Protein AF-A0A1V9X4S4-F1 (afdb_monomer_lite)

InterPro domains:
  IPR004156 Organic anion transporter polypeptide [PF03137] (1-199)
  IPR004156 Organic anion transporter polypeptide [PTHR11388] (1-201)
  IPR036259 MFS transporter superfamily [G3DSA:1.20.1250.20] (1-232)
  IPR036259 MFS transporter superfamily [SSF103473] (2-230)

Secondary structure (DSSP, 8-state):
-HHHHHHHHHHHHHHHHHHHHHHHHTSBS-TTS--SS-TTSTT--B-HHHHHHHHHHHHHHHHHHHHTS-S-PPPPTT------HHHHHHHHHHHHT-HHHHHHHHHHHHHHHHHHHHHHHHHHHHHHHHT--HHHHHIIIIIHHHHHHHHHHHHHHHHHHHH---HHHHHHHHHHHHHHHHHHHHHHTT-PPPPPP-HHHHHHHHTTSS-TT-HHHHHHHHHHHHHHH---HHHHHHHHTTB-TTS-BPPPGGG--SSS-----GGGHHHHHTTS--

pLDDT: mean 73.79, std 22.16, range [27.23, 96.06]

Structure (mmCIF, N/CA/C/O backbone):
data_AF-A0A1V9X4S4-F1
#
_entry.id   AF-A0A1V9X4S4-F1
#
loop_
_atom_site.group_PDB
_atom_site.id
_atom_site.type_symbol
_atom_site.label_atom_id
_atom_site.label_alt_id
_atom_site.label_comp_id
_atom_site.label_asym_id
_atom_site.label_entity_id
_atom_site.label_seq_id
_atom_site.pdbx_PDB_ins_code
_atom_site.Cartn_x
_atom_site.Cartn_y
_atom_site.Cartn_z
_atom_site.occupancy
_atom_site.B_iso_or_equiv
_atom_site.auth_seq_id
_atom_site.auth_comp_id
_atom_site.auth_asym_id
_atom_site.auth_atom_id
_atom_site.pdbx_PDB_model_num
ATOM 1 N N . MET A 1 1 ? -12.896 -8.847 14.922 1.00 83.19 1 MET A N 1
ATOM 2 C CA . MET A 1 1 ? -12.904 -9.742 13.744 1.00 83.19 1 MET A CA 1
ATOM 3 C C . MET A 1 1 ? -13.655 -9.152 12.555 1.00 83.19 1 MET A C 1
ATOM 5 O O . MET A 1 1 ? -13.075 -9.130 11.487 1.00 83.19 1 MET A O 1
ATOM 9 N N . TYR A 1 2 ? -14.876 -8.618 12.701 1.00 88.81 2 TYR A N 1
ATOM 10 C CA . TYR A 1 2 ? -15.551 -7.939 11.577 1.00 88.81 2 TYR A CA 1
ATOM 11 C C . TYR A 1 2 ? -14.695 -6.814 10.964 1.00 88.81 2 TYR A C 1
ATOM 13 O O . TYR A 1 2 ? -14.403 -6.847 9.776 1.00 88.81 2 TYR A O 1
ATOM 21 N N . MET A 1 3 ? -14.194 -5.897 11.803 1.00 89.50 3 MET A N 1
ATOM 22 C CA . MET A 1 3 ? -13.359 -4.766 11.363 1.00 89.50 3 MET A CA 1
ATOM 23 C C . MET A 1 3 ? -12.050 -5.195 10.678 1.00 89.50 3 MET A C 1
ATOM 25 O O . MET A 1 3 ? -11.565 -4.506 9.793 1.00 89.50 3 MET A O 1
ATOM 29 N N . THR A 1 4 ? -11.464 -6.331 11.073 1.00 90.81 4 THR A N 1
ATOM 30 C CA . THR A 1 4 ? -10.211 -6.832 10.481 1.00 90.81 4 THR A CA 1
ATOM 31 C C . THR A 1 4 ? -10.464 -7.555 9.163 1.00 90.81 4 THR A C 1
ATOM 33 O O . THR A 1 4 ? -9.686 -7.406 8.229 1.00 90.81 4 THR A O 1
ATOM 36 N N . ILE A 1 5 ? -11.573 -8.294 9.061 1.00 92.44 5 ILE A N 1
ATOM 37 C CA . ILE A 1 5 ? -11.995 -8.934 7.811 1.00 92.44 5 ILE A CA 1
ATOM 38 C C . ILE A 1 5 ? -12.343 -7.867 6.768 1.00 92.44 5 ILE A C 1
ATOM 40 O O . ILE A 1 5 ? -11.866 -7.939 5.640 1.00 92.44 5 ILE A O 1
ATOM 44 N N . SER A 1 6 ? -13.120 -6.844 7.136 1.00 92.06 6 SER A N 1
ATOM 45 C CA . SER A 1 6 ? -13.460 -5.762 6.205 1.00 92.06 6 SER A CA 1
ATOM 46 C C . SER A 1 6 ? -12.225 -4.967 5.763 1.00 92.06 6 SER A C 1
ATOM 48 O O . SER A 1 6 ? -12.089 -4.663 4.578 1.00 92.06 6 SER A O 1
ATOM 50 N N . ALA A 1 7 ? -11.291 -4.684 6.679 1.00 89.81 7 ALA A N 1
ATOM 51 C CA . ALA A 1 7 ? -10.026 -4.027 6.351 1.00 89.81 7 ALA A CA 1
ATOM 52 C C . ALA A 1 7 ? -9.153 -4.864 5.404 1.00 89.81 7 ALA A C 1
ATOM 54 O O . ALA A 1 7 ? -8.549 -4.303 4.492 1.00 89.81 7 ALA A O 1
ATOM 55 N N . PHE A 1 8 ? -9.125 -6.189 5.569 1.00 93.50 8 PHE A N 1
ATOM 56 C CA . PHE A 1 8 ? -8.404 -7.089 4.670 1.00 93.50 8 PHE A CA 1
ATOM 57 C C . PHE A 1 8 ? -8.928 -6.999 3.235 1.00 93.50 8 PHE A C 1
ATOM 59 O O . PHE A 1 8 ? -8.155 -6.736 2.317 1.00 93.50 8 PHE A O 1
ATOM 66 N N . PHE A 1 9 ? -10.246 -7.125 3.046 1.00 92.94 9 PHE A N 1
ATOM 67 C CA . PHE A 1 9 ? -10.854 -7.002 1.718 1.00 92.94 9 PHE A CA 1
ATOM 68 C C . PHE A 1 9 ? -10.626 -5.621 1.101 1.00 92.94 9 PHE A C 1
ATOM 70 O O . PHE A 1 9 ? -10.349 -5.517 -0.091 1.00 92.94 9 PHE A O 1
ATOM 77 N N . ARG A 1 10 ? -10.673 -4.558 1.911 1.00 90.94 10 ARG A N 1
ATOM 78 C CA . ARG A 1 10 ? -10.357 -3.200 1.450 1.00 90.94 10 ARG A CA 1
ATOM 79 C C . ARG A 1 10 ? -8.883 -3.050 1.050 1.00 90.94 10 ARG A C 1
ATOM 81 O O . ARG A 1 10 ? -8.579 -2.305 0.124 1.00 90.94 10 ARG A O 1
ATOM 88 N N . GLY A 1 11 ? -7.980 -3.758 1.722 1.00 91.62 11 GLY A N 1
ATOM 89 C CA . GLY A 1 11 ? -6.547 -3.749 1.441 1.00 91.62 11 GLY A CA 1
ATOM 90 C C . GLY A 1 11 ? -6.124 -4.550 0.206 1.00 91.62 11 GLY A C 1
ATOM 91 O O . GLY A 1 11 ? -5.060 -4.277 -0.346 1.00 91.62 11 GLY A O 1
ATOM 92 N N . LEU A 1 12 ? -6.954 -5.479 -0.281 1.00 93.44 12 LEU A N 1
ATOM 93 C CA . LEU A 1 12 ? -6.683 -6.197 -1.534 1.00 93.44 12 LEU A CA 1
ATOM 94 C C . LEU A 1 12 ? -6.602 -5.255 -2.741 1.00 93.44 12 LEU A C 1
ATOM 96 O O . LEU A 1 12 ? -5.855 -5.539 -3.670 1.00 93.44 12 LEU A O 1
ATOM 100 N N . GLY A 1 13 ? -7.322 -4.128 -2.713 1.00 93.06 13 GLY A N 1
ATOM 101 C CA . GLY A 1 13 ? -7.292 -3.125 -3.780 1.00 93.06 13 GLY A CA 1
ATOM 102 C C . GLY A 1 13 ? -5.867 -2.657 -4.103 1.00 93.06 13 GLY A C 1
ATOM 103 O O . GLY A 1 13 ? -5.417 -2.872 -5.224 1.00 93.06 13 GLY A O 1
ATOM 104 N N . PRO A 1 14 ? -5.125 -2.087 -3.134 1.00 92.06 14 PRO A N 1
ATOM 105 C CA . PRO A 1 14 ? -3.715 -1.745 -3.314 1.00 92.06 14 PRO A CA 1
ATOM 106 C C . PRO A 1 14 ? -2.835 -2.896 -3.824 1.00 92.06 14 PRO A C 1
ATOM 108 O O . PRO A 1 14 ? -2.054 -2.677 -4.743 1.00 92.06 14 PRO A O 1
ATOM 111 N N . VAL A 1 15 ? -2.977 -4.120 -3.295 1.00 94.44 15 VAL A N 1
ATOM 112 C CA . VAL A 1 15 ? -2.176 -5.279 -3.751 1.00 94.44 15 VAL A CA 1
ATOM 113 C C . VAL A 1 15 ? -2.424 -5.566 -5.229 1.00 94.44 15 VAL A C 1
ATOM 115 O O . VAL A 1 15 ? -1.481 -5.660 -6.009 1.00 94.44 15 VAL A O 1
ATOM 118 N N . LEU A 1 16 ? -3.693 -5.661 -5.627 1.00 94.44 16 LEU A N 1
ATOM 119 C CA . LEU A 1 16 ? -4.074 -5.885 -7.021 1.00 94.44 16 LEU A CA 1
ATOM 120 C C . LEU A 1 16 ? -3.651 -4.715 -7.915 1.00 94.44 16 LEU A C 1
ATOM 122 O O . LEU A 1 16 ? -3.240 -4.942 -9.047 1.00 94.44 16 LEU A O 1
ATOM 126 N N . GLY A 1 17 ? -3.695 -3.484 -7.402 1.00 93.31 17 GLY A N 1
ATOM 127 C CA . GLY A 1 17 ? -3.227 -2.290 -8.100 1.00 93.31 17 GLY A CA 1
ATOM 128 C C . GLY A 1 17 ? -1.729 -2.329 -8.400 1.00 93.31 17 GLY A C 1
ATOM 129 O O . GLY A 1 17 ? -1.336 -2.054 -9.530 1.00 93.31 17 GLY A O 1
ATOM 130 N N . PHE A 1 18 ? -0.891 -2.726 -7.438 1.00 91.94 18 PHE A N 1
ATOM 131 C CA . PHE A 1 18 ? 0.547 -2.886 -7.676 1.00 91.94 18 PHE A CA 1
ATOM 132 C C . PHE A 1 18 ? 0.867 -4.081 -8.586 1.00 91.94 18 PHE A C 1
ATOM 134 O O . PHE A 1 18 ? 1.783 -3.982 -9.399 1.00 91.94 18 PHE A O 1
ATOM 141 N N . ILE A 1 19 ? 0.103 -5.179 -8.516 1.00 94.75 19 ILE A N 1
ATOM 142 C CA . ILE A 1 19 ? 0.240 -6.309 -9.454 1.00 94.75 19 ILE A CA 1
ATOM 143 C C . ILE A 1 19 ? -0.125 -5.870 -10.877 1.00 94.75 19 ILE A C 1
ATOM 145 O O . ILE A 1 19 ? 0.627 -6.139 -11.809 1.00 94.75 19 ILE A O 1
ATOM 149 N N . LEU A 1 20 ? -1.249 -5.167 -11.044 1.00 94.69 20 LEU A N 1
ATOM 150 C CA . LEU A 1 20 ? -1.669 -4.627 -12.335 1.00 94.69 20 LEU A CA 1
ATOM 151 C C . LEU A 1 20 ? -0.637 -3.631 -12.870 1.00 94.69 20 LEU A C 1
ATOM 153 O O . LEU A 1 20 ? -0.256 -3.722 -14.029 1.00 94.69 20 LEU A O 1
ATOM 157 N N . SER A 1 21 ? -0.146 -2.731 -12.015 1.00 92.25 21 SER A N 1
ATOM 158 C CA . SER A 1 21 ? 0.930 -1.799 -12.355 1.00 92.25 21 SER A CA 1
ATOM 159 C C . SER A 1 21 ? 2.169 -2.550 -12.842 1.00 92.25 21 SER A C 1
ATOM 161 O O . SER A 1 21 ? 2.638 -2.296 -13.944 1.00 92.25 21 SER A O 1
ATOM 163 N N . SER A 1 22 ? 2.639 -3.557 -12.101 1.00 93.12 22 SER A N 1
ATOM 164 C CA . SER A 1 22 ? 3.766 -4.395 -12.524 1.00 93.12 22 SER A CA 1
ATOM 165 C C . SER A 1 22 ? 3.539 -5.045 -13.894 1.00 93.12 22 SER A C 1
ATOM 167 O O . SER A 1 22 ? 4.429 -4.997 -14.742 1.00 93.12 22 SER A O 1
ATOM 169 N N . ALA A 1 23 ? 2.341 -5.585 -14.140 1.00 92.81 23 ALA A N 1
ATOM 170 C CA . ALA A 1 23 ? 1.989 -6.169 -15.431 1.00 92.81 23 ALA A CA 1
ATOM 171 C C . ALA A 1 23 ? 2.019 -5.127 -16.562 1.00 92.81 23 ALA A C 1
ATOM 173 O O . ALA A 1 23 ? 2.537 -5.414 -17.636 1.00 92.81 23 ALA A O 1
ATOM 174 N N . CYS A 1 24 ? 1.526 -3.909 -16.323 1.00 91.81 24 CYS A N 1
ATOM 175 C CA . CYS A 1 24 ? 1.594 -2.814 -17.294 1.00 91.81 24 CYS A CA 1
ATOM 176 C C . CYS A 1 24 ? 3.035 -2.352 -17.552 1.00 91.81 24 CYS A C 1
ATOM 178 O O . CYS A 1 24 ? 3.388 -2.069 -18.693 1.00 91.81 24 CYS A O 1
ATOM 180 N N . LEU A 1 25 ? 3.885 -2.318 -16.520 1.00 90.94 25 LEU A N 1
ATOM 181 C CA . LEU A 1 25 ? 5.291 -1.927 -16.657 1.00 90.94 25 LEU A CA 1
ATOM 182 C C . LEU A 1 25 ? 6.159 -2.986 -17.360 1.00 90.94 25 LEU A C 1
ATOM 184 O O . LEU A 1 25 ? 7.277 -2.673 -17.772 1.00 90.94 25 LEU A O 1
ATOM 188 N N . ALA A 1 26 ? 5.666 -4.221 -17.489 1.00 89.25 26 ALA A N 1
ATOM 189 C CA . ALA A 1 26 ? 6.351 -5.299 -18.199 1.00 89.25 26 ALA A CA 1
ATOM 190 C C . ALA A 1 26 ? 6.240 -5.185 -19.729 1.00 89.25 26 ALA A C 1
ATOM 192 O O . ALA A 1 26 ? 7.023 -5.810 -20.437 1.00 89.25 26 ALA A O 1
ATOM 193 N N . PHE A 1 27 ? 5.294 -4.394 -20.243 1.00 88.44 27 PHE A N 1
ATOM 194 C CA . PHE A 1 27 ? 5.190 -4.081 -21.668 1.00 88.44 27 PHE A CA 1
ATOM 195 C C . PHE A 1 27 ? 5.907 -2.769 -21.967 1.00 88.44 27 PHE A C 1
ATOM 197 O O . PHE A 1 27 ? 5.799 -1.829 -21.182 1.00 88.44 27 PHE A O 1
ATOM 204 N N . TYR A 1 28 ? 6.604 -2.698 -23.100 1.00 86.38 28 TYR A N 1
ATOM 205 C CA . TYR A 1 28 ? 7.207 -1.452 -23.567 1.00 86.38 28 TYR A CA 1
ATOM 206 C C . TYR A 1 28 ? 6.127 -0.414 -23.900 1.00 86.38 28 TYR A C 1
ATOM 208 O O . TYR A 1 28 ? 5.030 -0.791 -24.318 1.00 86.38 28 TYR A O 1
ATOM 216 N N . GLU A 1 29 ? 6.443 0.870 -23.706 1.00 85.94 29 GLU A N 1
ATOM 217 C CA . GLU A 1 29 ? 5.540 2.011 -23.918 1.00 85.94 29 GLU A CA 1
ATOM 218 C C . GLU A 1 29 ? 4.754 1.936 -25.234 1.00 85.94 29 GLU A C 1
ATOM 220 O O . GLU A 1 29 ? 3.535 2.137 -25.209 1.00 85.94 29 GLU A O 1
ATOM 225 N N . ASP A 1 30 ? 5.438 1.553 -26.319 1.00 82.44 30 ASP A N 1
ATOM 226 C CA . ASP A 1 30 ? 4.869 1.292 -27.640 1.00 82.44 30 ASP A CA 1
ATOM 227 C C . ASP A 1 30 ? 4.892 -0.212 -27.974 1.00 82.44 30 ASP A C 1
ATOM 229 O O . ASP A 1 30 ? 5.877 -0.725 -28.513 1.00 82.44 30 ASP A O 1
ATOM 233 N N . PRO A 1 31 ? 3.791 -0.955 -27.748 1.00 74.69 31 PRO A N 1
ATOM 234 C CA . PRO A 1 31 ? 3.743 -2.395 -28.016 1.00 74.69 31 PRO A CA 1
ATOM 235 C C . PRO A 1 31 ? 3.983 -2.768 -29.488 1.00 74.69 31 PRO A C 1
ATOM 237 O O . PRO A 1 31 ? 4.268 -3.924 -29.790 1.00 74.69 31 PRO A O 1
ATOM 240 N N . GLY A 1 32 ? 3.822 -1.807 -30.406 1.00 73.00 32 GLY A N 1
ATOM 241 C CA . GLY A 1 32 ? 3.998 -1.994 -31.847 1.00 73.00 32 GLY A CA 1
ATOM 242 C C . GLY A 1 32 ? 5.446 -1.895 -32.340 1.00 73.00 32 GLY A C 1
ATOM 243 O O . GLY A 1 32 ? 5.720 -2.360 -33.443 1.00 73.00 32 GLY A O 1
ATOM 244 N N . CYS A 1 33 ? 6.357 -1.334 -31.540 1.00 73.31 33 CYS A N 1
ATOM 245 C CA . CYS A 1 33 ? 7.769 -1.148 -31.885 1.00 73.31 33 CYS A CA 1
ATOM 246 C C . CYS A 1 33 ? 8.649 -1.540 -30.687 1.00 73.31 33 CYS A C 1
ATOM 248 O O . CYS A 1 33 ? 9.095 -0.663 -29.947 1.00 73.31 33 CYS A O 1
ATOM 250 N N . PRO A 1 34 ? 8.884 -2.846 -30.454 1.00 73.25 34 PRO A N 1
ATOM 251 C CA . PRO A 1 34 ? 9.721 -3.278 -29.346 1.00 73.25 34 PRO A CA 1
ATOM 252 C C . PRO A 1 34 ? 11.170 -2.801 -29.551 1.00 73.25 34 PRO A C 1
ATOM 254 O O . PRO A 1 34 ? 11.697 -2.909 -30.663 1.00 73.25 34 PRO A O 1
ATOM 257 N N . PRO A 1 35 ? 11.822 -2.281 -28.500 1.00 77.75 35 PRO A N 1
ATOM 258 C CA . PRO A 1 35 ? 13.204 -1.842 -28.576 1.00 77.75 35 PRO A CA 1
ATOM 259 C C . PRO A 1 35 ? 14.157 -3.039 -28.664 1.00 77.75 35 PRO A C 1
ATOM 261 O O . PRO A 1 35 ? 13.816 -4.166 -28.314 1.00 77.75 35 PRO A O 1
ATOM 264 N N . GLU A 1 36 ? 15.392 -2.780 -29.087 1.00 78.19 36 GLU A N 1
ATOM 265 C CA . GLU A 1 36 ? 16.457 -3.792 -29.155 1.00 78.19 36 GLU A CA 1
ATOM 266 C C . GLU A 1 36 ? 17.088 -4.107 -27.781 1.00 78.19 36 GLU A C 1
ATOM 268 O O . GLU A 1 36 ? 17.851 -5.059 -27.640 1.00 78.19 36 GLU A O 1
ATOM 273 N N . TYR A 1 37 ? 16.774 -3.311 -26.755 1.00 79.75 37 TYR A N 1
ATOM 274 C CA . TYR A 1 37 ? 17.278 -3.462 -25.389 1.00 79.75 37 TYR A CA 1
ATOM 275 C C . TYR A 1 37 ? 16.253 -4.122 -24.458 1.00 79.75 37 TYR A C 1
ATOM 277 O O . TYR A 1 37 ? 15.042 -3.998 -24.642 1.00 79.75 37 TYR A O 1
ATOM 285 N N . ASP A 1 38 ? 16.760 -4.824 -23.443 1.00 82.56 38 ASP A N 1
ATOM 286 C CA . ASP A 1 38 ? 15.950 -5.575 -22.482 1.00 82.56 38 ASP A CA 1
ATOM 287 C C . ASP A 1 38 ? 15.318 -4.660 -21.413 1.00 82.56 38 ASP A C 1
ATOM 289 O O . ASP A 1 38 ? 15.718 -3.514 -21.202 1.00 82.56 38 ASP A O 1
ATOM 293 N N . SER A 1 39 ? 14.336 -5.196 -20.697 1.00 82.6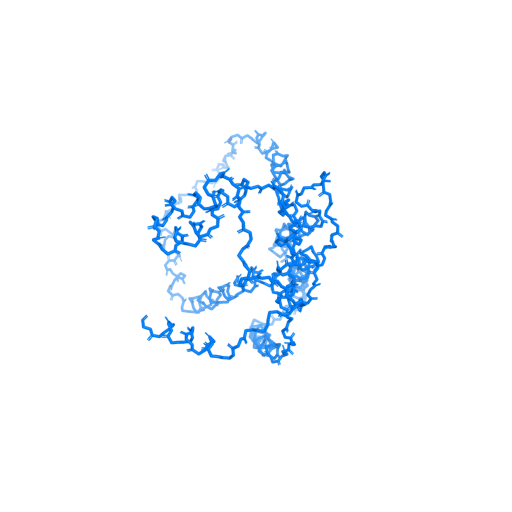9 39 SER A N 1
ATOM 294 C CA . SER A 1 39 ? 13.576 -4.561 -19.618 1.00 82.69 39 SER A CA 1
ATOM 295 C C . SER A 1 39 ? 14.385 -4.158 -18.381 1.00 82.69 39 SER A C 1
ATOM 297 O O . SER A 1 39 ? 13.868 -3.446 -17.517 1.00 82.69 39 SER A O 1
ATOM 299 N N . GLU A 1 40 ? 15.637 -4.602 -18.287 1.00 82.19 40 GLU A N 1
ATOM 300 C CA . GLU A 1 40 ? 16.599 -4.209 -17.251 1.00 82.19 40 GLU A CA 1
ATOM 301 C C . GLU A 1 40 ? 17.388 -2.941 -17.620 1.00 82.19 40 GLU A C 1
ATOM 303 O O . GLU A 1 40 ? 18.028 -2.337 -16.756 1.00 82.19 40 GLU A O 1
ATOM 308 N N . ASP A 1 41 ? 17.345 -2.509 -18.886 1.00 80.00 41 ASP A N 1
ATOM 309 C CA . ASP A 1 41 ? 18.038 -1.301 -19.330 1.00 80.00 41 ASP A CA 1
ATOM 310 C C . ASP A 1 41 ? 17.388 -0.049 -18.698 1.00 80.00 41 ASP A C 1
ATOM 312 O O . ASP A 1 41 ? 16.158 0.072 -18.698 1.00 80.00 41 ASP A O 1
ATOM 316 N N . PRO A 1 42 ? 18.164 0.926 -18.180 1.00 77.50 42 PRO A N 1
ATOM 317 C CA . PRO A 1 42 ? 17.624 2.180 -17.639 1.00 77.50 42 PRO A CA 1
ATOM 318 C C . PRO A 1 42 ? 16.767 2.980 -18.635 1.00 77.50 42 PRO A C 1
ATOM 320 O O . PRO A 1 42 ? 15.988 3.839 -18.216 1.00 77.50 42 PRO A O 1
ATOM 323 N N . ARG A 1 43 ? 16.892 2.718 -19.941 1.00 80.38 43 ARG A N 1
ATOM 324 C CA . ARG A 1 43 ? 16.062 3.322 -20.996 1.00 80.38 43 ARG A CA 1
ATOM 325 C C . ARG A 1 43 ? 14.679 2.680 -21.129 1.00 80.38 43 ARG A C 1
ATOM 327 O O . ARG A 1 43 ? 13.855 3.183 -21.893 1.00 80.38 43 ARG A O 1
ATOM 334 N N . TRP A 1 44 ? 14.414 1.570 -20.443 1.00 84.62 44 TRP A N 1
ATOM 335 C CA . TRP A 1 44 ? 13.115 0.910 -20.480 1.00 84.62 44 TRP A CA 1
ATOM 336 C C . TRP A 1 44 ? 12.039 1.757 -19.793 1.00 84.62 44 TRP A C 1
ATOM 338 O O . TRP A 1 44 ? 12.108 2.043 -18.594 1.00 84.62 44 TRP A O 1
ATOM 348 N N . ILE A 1 45 ? 10.992 2.093 -20.547 1.00 85.94 45 ILE A N 1
ATOM 349 C CA . ILE A 1 45 ? 9.790 2.754 -20.043 1.00 85.94 45 ILE A CA 1
ATOM 350 C C . ILE A 1 45 ? 8.614 1.814 -20.289 1.00 85.94 45 ILE A C 1
ATOM 352 O O . ILE A 1 45 ? 8.337 1.410 -21.417 1.00 85.94 45 ILE A O 1
ATOM 356 N N . GLY A 1 46 ? 7.948 1.433 -19.202 1.00 88.44 46 GLY A N 1
ATOM 357 C CA . GLY A 1 46 ? 6.790 0.554 -19.261 1.00 88.44 46 GLY A CA 1
ATOM 358 C C . GLY A 1 46 ? 5.515 1.289 -19.683 1.00 88.44 46 GLY A C 1
ATOM 359 O O . GLY A 1 46 ? 5.349 2.473 -19.380 1.00 88.44 46 GLY A O 1
ATOM 360 N N . ALA A 1 47 ? 4.576 0.579 -20.307 1.00 90.94 47 ALA A N 1
ATOM 361 C CA . ALA A 1 47 ? 3.289 1.097 -20.778 1.00 90.94 47 ALA A CA 1
ATOM 362 C C . ALA A 1 47 ? 2.298 1.393 -19.632 1.00 90.94 47 ALA A C 1
ATOM 364 O O . ALA A 1 47 ? 1.249 0.761 -19.472 1.00 90.94 47 ALA A O 1
ATOM 365 N N . TRP A 1 48 ? 2.620 2.399 -18.820 1.00 90.38 48 TRP A N 1
ATOM 366 C CA . TRP A 1 48 ? 1.853 2.824 -17.644 1.00 90.38 48 TRP A CA 1
ATOM 367 C C . TRP A 1 48 ? 0.399 3.211 -17.963 1.00 90.38 48 TRP A C 1
ATOM 369 O O . TRP A 1 48 ? -0.497 3.028 -17.135 1.00 90.38 48 TRP A O 1
ATOM 379 N N . TRP A 1 49 ? 0.145 3.711 -19.173 1.00 91.31 49 TRP A N 1
ATOM 380 C CA . TRP A 1 49 ? -1.170 4.160 -19.627 1.00 91.31 49 TRP A CA 1
ATOM 381 C C . TRP A 1 49 ? -2.199 3.021 -19.723 1.00 91.31 49 TRP A C 1
ATOM 383 O O . TRP A 1 49 ? -3.391 3.254 -19.502 1.00 91.31 49 TRP A O 1
ATOM 393 N N . ILE A 1 50 ? -1.759 1.779 -19.968 1.00 90.75 50 ILE A N 1
ATOM 394 C CA . ILE A 1 50 ? -2.641 0.600 -20.050 1.00 90.75 50 ILE A CA 1
ATOM 395 C C . ILE A 1 50 ? -3.404 0.412 -18.735 1.00 90.75 50 ILE A C 1
ATOM 397 O O . ILE A 1 50 ? -4.602 0.114 -18.739 1.00 90.75 50 ILE A O 1
ATOM 401 N N . GLY A 1 51 ? -2.735 0.650 -17.603 1.00 91.44 51 GLY A N 1
ATOM 402 C CA . GLY A 1 51 ? -3.334 0.512 -16.279 1.00 91.44 51 GLY A CA 1
ATOM 403 C C . GLY A 1 51 ? -4.543 1.427 -16.094 1.00 91.44 51 GLY A C 1
ATOM 404 O O . GLY A 1 51 ? -5.569 0.992 -15.571 1.00 91.44 51 GLY A O 1
ATOM 405 N N . PHE A 1 52 ? -4.476 2.666 -16.589 1.00 92.12 52 PHE A N 1
ATOM 406 C CA . PHE A 1 52 ? -5.587 3.614 -16.493 1.00 92.12 52 PHE A CA 1
ATOM 407 C C . PHE A 1 52 ? -6.812 3.170 -17.294 1.00 92.12 52 PHE A C 1
ATOM 409 O O . PHE A 1 52 ? -7.934 3.292 -16.801 1.00 92.12 52 PHE A O 1
ATOM 416 N N . ILE A 1 53 ? -6.613 2.596 -18.482 1.00 93.88 53 ILE A N 1
ATOM 417 C CA . ILE A 1 53 ? -7.705 2.080 -19.320 1.00 93.88 53 ILE A CA 1
ATOM 418 C C . ILE A 1 53 ? -8.380 0.883 -18.642 1.00 93.88 53 ILE A C 1
ATOM 420 O O . ILE A 1 53 ? -9.609 0.841 -18.537 1.00 93.88 53 ILE A O 1
ATOM 424 N N . VAL A 1 54 ? -7.587 -0.065 -18.133 1.00 93.69 54 VAL A N 1
ATOM 425 C CA . VAL A 1 54 ? -8.104 -1.249 -17.428 1.00 93.69 54 VAL A CA 1
ATOM 426 C C . VAL A 1 54 ? -8.890 -0.837 -16.182 1.00 93.69 54 VAL A C 1
ATOM 428 O O . VAL A 1 54 ? -10.015 -1.299 -15.980 1.00 93.69 54 VAL A O 1
ATOM 431 N N . LEU A 1 55 ? -8.339 0.069 -15.368 1.00 92.56 55 LEU A N 1
ATOM 432 C CA . LEU A 1 55 ? -9.002 0.567 -14.162 1.00 92.56 55 LEU A CA 1
ATOM 433 C C . LEU A 1 55 ? -10.286 1.340 -14.482 1.00 92.56 55 LEU A C 1
ATOM 435 O O . LEU A 1 55 ? -11.282 1.163 -13.780 1.00 92.56 55 LEU A O 1
ATOM 439 N N . ALA A 1 56 ? -10.301 2.152 -15.542 1.00 93.75 56 ALA A N 1
ATOM 440 C CA . ALA A 1 56 ? -11.499 2.866 -15.978 1.00 93.75 56 ALA A CA 1
ATOM 441 C C . ALA A 1 56 ? -12.609 1.896 -16.412 1.00 93.75 56 ALA A C 1
ATOM 443 O O . ALA A 1 56 ? -13.755 2.036 -15.977 1.00 93.75 56 ALA A O 1
ATOM 444 N N . GLY A 1 57 ? -12.269 0.874 -17.204 1.00 95.00 57 GLY A N 1
ATOM 445 C CA . GLY A 1 57 ? -13.214 -0.167 -17.609 1.00 95.00 57 GLY A CA 1
ATOM 446 C C . GLY A 1 57 ? -13.781 -0.929 -16.410 1.00 95.00 57 GLY A C 1
ATOM 447 O O . GLY A 1 57 ? -14.998 -1.069 -16.282 1.00 95.00 57 GLY A O 1
ATOM 448 N N . PHE A 1 58 ? -12.917 -1.355 -15.484 1.00 93.38 58 PHE A N 1
ATOM 449 C CA . PHE A 1 58 ? -13.344 -2.051 -14.269 1.00 93.38 58 PHE A CA 1
ATOM 450 C C . PHE A 1 58 ? -14.262 -1.163 -13.419 1.00 93.38 58 PHE A C 1
ATOM 452 O O . PHE A 1 58 ? -15.345 -1.588 -13.024 1.00 93.38 58 PHE A O 1
ATOM 459 N N . GLN A 1 59 ? -13.900 0.104 -13.214 1.00 92.56 59 GLN A N 1
ATOM 460 C CA . GLN A 1 59 ? -14.713 1.045 -12.446 1.00 92.56 59 GLN A CA 1
ATOM 461 C C . GLN A 1 59 ? -16.108 1.246 -13.053 1.00 92.56 59 GLN A C 1
ATOM 463 O O . GLN A 1 59 ? -17.089 1.292 -12.308 1.00 92.56 59 GLN A O 1
ATOM 468 N N . LEU A 1 60 ? -16.231 1.321 -14.382 1.00 93.94 60 LEU A N 1
ATOM 469 C CA . LEU A 1 60 ? -17.533 1.406 -15.055 1.00 93.94 60 LEU A CA 1
ATOM 470 C C . LEU A 1 60 ? -18.394 0.161 -14.804 1.00 93.94 60 LEU A C 1
ATOM 472 O O . LEU A 1 60 ? -19.583 0.297 -14.512 1.00 93.94 60 LEU A O 1
ATOM 476 N N . VAL A 1 61 ? -17.794 -1.033 -14.835 1.00 94.19 61 VAL A N 1
ATOM 477 C CA . VAL A 1 61 ? -18.498 -2.296 -14.554 1.00 94.19 61 VAL A CA 1
ATOM 478 C C . VAL A 1 61 ? -19.043 -2.324 -13.125 1.00 94.19 61 VAL A C 1
ATOM 480 O O . VAL A 1 61 ? -20.190 -2.714 -12.933 1.00 94.19 61 VAL A O 1
ATOM 483 N N . PHE A 1 62 ? -18.279 -1.867 -12.126 1.00 91.12 62 PHE A N 1
ATOM 484 C CA . PHE A 1 62 ? -18.759 -1.810 -10.734 1.00 91.12 62 PHE A CA 1
ATOM 485 C C . PHE A 1 62 ? -19.714 -0.643 -10.467 1.00 91.12 62 PHE A C 1
ATOM 487 O O . PHE A 1 62 ? -20.575 -0.733 -9.589 1.00 91.12 62 PHE A O 1
ATOM 494 N N . THR A 1 63 ? -19.603 0.440 -11.236 1.00 94.38 63 THR A N 1
ATOM 495 C CA . THR A 1 63 ? -20.510 1.588 -11.133 1.00 94.38 63 THR A CA 1
ATOM 496 C C . THR A 1 63 ? -21.878 1.280 -11.744 1.00 94.38 63 THR A C 1
ATOM 498 O O . THR A 1 63 ? -22.889 1.743 -11.221 1.00 94.38 63 THR A O 1
ATOM 501 N N . ALA A 1 64 ? -21.961 0.456 -12.792 1.00 93.00 64 ALA A N 1
ATOM 502 C CA . ALA A 1 64 ? -23.228 0.159 -13.463 1.00 93.00 64 ALA A CA 1
ATOM 503 C C . ALA A 1 64 ? -24.309 -0.456 -12.535 1.00 93.00 64 ALA A C 1
ATOM 505 O O . ALA A 1 64 ? -25.431 0.052 -12.537 1.00 93.00 64 ALA A O 1
ATOM 506 N N . PRO A 1 65 ? -24.021 -1.451 -11.668 1.00 90.56 65 PRO A N 1
ATOM 507 C CA . PRO A 1 65 ? -24.982 -1.930 -10.673 1.00 90.56 65 PRO A CA 1
ATOM 508 C C . PRO A 1 65 ? -25.382 -0.875 -9.638 1.00 90.56 65 PRO A C 1
ATOM 510 O O . PRO A 1 65 ? -26.520 -0.879 -9.177 1.00 90.56 65 PRO A O 1
ATOM 513 N N . LEU A 1 66 ? -24.479 0.050 -9.286 1.00 88.69 66 LEU A N 1
ATOM 514 C CA . LEU A 1 66 ? -24.803 1.151 -8.375 1.00 88.69 66 LEU A CA 1
ATOM 515 C C . LEU A 1 66 ? -25.849 2.098 -8.984 1.00 88.69 66 LEU A C 1
ATOM 517 O O . LEU A 1 66 ? -26.655 2.656 -8.243 1.00 88.69 66 LEU A O 1
ATOM 521 N N . LEU A 1 67 ? -25.890 2.235 -10.315 1.00 89.38 67 LEU A N 1
ATOM 522 C CA . LEU A 1 67 ? -26.922 3.018 -11.009 1.00 89.38 67 LEU A CA 1
ATOM 523 C C . LEU A 1 67 ? -28.316 2.379 -10.921 1.00 89.38 67 LEU A C 1
ATOM 525 O O . LEU A 1 67 ? -29.314 3.079 -11.075 1.00 89.38 67 LEU A O 1
ATOM 529 N N . LEU A 1 68 ? -28.394 1.071 -10.649 1.00 89.75 68 LEU A N 1
ATOM 530 C CA . LEU A 1 68 ? -29.655 0.352 -10.450 1.00 89.75 68 LEU A CA 1
ATOM 531 C C . LEU A 1 68 ? -30.189 0.486 -9.017 1.00 89.75 68 LEU A C 1
ATOM 533 O O . LEU A 1 68 ? -31.322 0.074 -8.753 1.00 89.75 68 LEU A O 1
ATOM 537 N N . PHE A 1 69 ? -29.412 1.048 -8.080 1.00 88.06 69 PHE A N 1
ATOM 538 C CA . PHE A 1 69 ? -29.911 1.237 -6.723 1.00 88.06 69 PHE A CA 1
ATOM 539 C C . PHE A 1 69 ? -31.015 2.303 -6.675 1.00 88.06 69 PHE A C 1
ATOM 541 O O . PHE A 1 69 ? -30.896 3.371 -7.281 1.00 88.06 69 PHE A O 1
ATOM 548 N N . PRO A 1 70 ? -32.101 2.046 -5.921 1.00 85.38 70 PRO A N 1
ATOM 549 C CA . PRO A 1 70 ? -33.187 2.998 -5.784 1.00 85.38 70 PRO A CA 1
ATOM 550 C C . PRO A 1 70 ? -32.680 4.274 -5.110 1.00 85.38 70 PRO A C 1
ATOM 552 O O . PRO A 1 70 ? -32.010 4.237 -4.079 1.00 85.38 70 PRO A O 1
ATOM 555 N N . LYS A 1 71 ? -33.071 5.425 -5.666 1.00 79.56 71 LYS A N 1
ATOM 556 C CA . LYS A 1 71 ? -32.669 6.763 -5.196 1.00 79.56 71 LYS A CA 1
ATOM 557 C C . LYS A 1 71 ? -33.053 7.050 -3.735 1.00 79.56 71 LYS A C 1
ATOM 559 O O . LYS A 1 71 ? -32.551 8.001 -3.143 1.00 79.56 71 LYS A O 1
ATOM 564 N N . GLN A 1 72 ? -33.962 6.266 -3.155 1.00 80.62 72 GLN A N 1
ATOM 565 C CA . GLN A 1 72 ? -34.454 6.450 -1.796 1.00 80.62 72 GLN A CA 1
ATOM 566 C C . GLN A 1 72 ? -34.499 5.116 -1.055 1.00 80.62 72 GLN A C 1
ATOM 568 O O . GLN A 1 72 ? -35.212 4.191 -1.438 1.00 80.62 72 GLN A O 1
ATOM 573 N N . ILE A 1 73 ? -33.768 5.049 0.054 1.00 80.12 73 ILE A N 1
ATOM 574 C CA . ILE A 1 73 ? -33.904 3.979 1.038 1.00 80.12 73 ILE A CA 1
ATOM 575 C C . ILE A 1 73 ? -35.062 4.379 1.957 1.00 80.12 73 ILE A C 1
ATOM 577 O O . ILE A 1 73 ? -35.050 5.472 2.531 1.00 80.12 73 ILE A O 1
ATOM 581 N N . ARG A 1 74 ? -36.082 3.520 2.078 1.00 79.69 74 ARG A N 1
ATOM 582 C CA . ARG A 1 74 ? -37.204 3.719 3.010 1.00 79.69 74 ARG A CA 1
ATOM 583 C C . ARG A 1 74 ? -36.626 3.931 4.415 1.00 79.69 74 ARG A C 1
ATOM 585 O O . ARG A 1 74 ? -35.958 3.047 4.944 1.00 79.69 74 ARG A O 1
ATOM 592 N N . LYS A 1 75 ? -36.848 5.107 5.004 1.00 74.12 75 LYS A N 1
ATOM 593 C CA . LYS A 1 75 ? -36.434 5.379 6.386 1.00 74.12 75 LYS A CA 1
ATOM 594 C C . LYS A 1 75 ? -37.249 4.490 7.323 1.00 74.12 75 LYS A C 1
ATOM 596 O O . LYS A 1 75 ? -38.462 4.381 7.155 1.00 74.12 75 LYS A O 1
ATOM 601 N N . SER A 1 76 ? -36.587 3.858 8.291 1.00 71.31 76 SER A N 1
ATOM 602 C CA . SER A 1 76 ? -37.294 3.149 9.357 1.00 71.31 76 SER A CA 1
ATOM 603 C C . SER A 1 76 ? -38.112 4.162 10.172 1.00 71.31 76 SER A C 1
ATOM 605 O O . SER A 1 76 ? -37.554 5.206 10.526 1.00 71.31 76 SER A O 1
ATOM 607 N N . PRO A 1 77 ? -39.397 3.897 10.471 1.00 64.31 77 PRO A N 1
ATOM 608 C CA . PRO A 1 77 ? -40.233 4.795 11.274 1.00 64.31 77 PRO A CA 1
ATOM 609 C C . PRO A 1 77 ? -39.670 5.048 12.687 1.00 64.31 77 PRO A C 1
ATOM 611 O O . PRO A 1 77 ? -39.942 6.098 13.265 1.00 64.31 77 PRO A O 1
ATOM 614 N N . ASP A 1 78 ? -38.801 4.165 13.192 1.00 62.03 78 ASP A N 1
ATOM 615 C CA . ASP A 1 78 ? -38.132 4.306 14.496 1.00 62.03 78 ASP A CA 1
ATOM 616 C C . ASP A 1 78 ? -36.875 5.199 14.480 1.00 62.03 78 ASP A C 1
ATOM 618 O O . ASP A 1 78 ? -36.279 5.460 15.524 1.00 62.03 78 ASP A O 1
ATOM 622 N N . ALA A 1 79 ? -36.449 5.712 13.320 1.00 60.72 79 ALA A N 1
ATOM 623 C CA . ALA A 1 79 ? -35.250 6.550 13.196 1.00 60.72 79 ALA A CA 1
ATOM 624 C C . ALA A 1 79 ? -35.536 8.059 13.347 1.00 60.72 79 ALA A C 1
ATOM 626 O O . ALA A 1 79 ? -34.856 8.887 12.740 1.00 60.72 79 ALA A O 1
ATOM 627 N N . THR A 1 80 ? -36.531 8.432 14.158 1.00 55.72 80 THR A N 1
ATOM 628 C CA . THR A 1 80 ? -36.768 9.834 14.549 1.00 55.72 80 THR A CA 1
ATOM 629 C C . THR A 1 80 ? -35.967 10.165 15.811 1.00 55.72 80 THR A C 1
ATOM 631 O O . THR A 1 80 ? -36.495 10.648 16.806 1.00 55.72 80 THR A O 1
ATOM 634 N N . THR A 1 81 ? -34.667 9.878 15.803 1.00 64.56 81 THR A N 1
ATOM 635 C CA . THR A 1 81 ? -33.740 10.510 16.743 1.00 64.56 81 THR A CA 1
ATOM 636 C C . THR A 1 81 ? -33.368 11.866 16.160 1.00 64.56 81 THR A C 1
ATOM 638 O O . THR A 1 81 ? -32.770 11.958 15.089 1.00 64.56 81 THR A O 1
ATOM 641 N N . THR A 1 82 ? -33.764 12.941 16.841 1.00 63.56 82 THR A N 1
ATOM 642 C CA . THR A 1 82 ? -33.330 14.303 16.526 1.00 63.56 82 THR A CA 1
ATOM 643 C C . THR A 1 82 ? -31.807 14.349 16.586 1.00 63.56 82 THR A C 1
ATOM 645 O O . THR A 1 82 ? -31.193 14.310 17.651 1.00 63.56 82 THR A O 1
ATOM 648 N N . PHE A 1 83 ? -31.178 14.366 15.415 1.00 65.44 83 PHE A N 1
ATOM 649 C CA . PHE A 1 83 ? -29.734 14.445 15.288 1.00 65.44 83 PHE A CA 1
ATOM 650 C C . PHE A 1 83 ? -29.289 15.841 15.723 1.00 65.44 83 PHE A C 1
ATOM 652 O O . PHE A 1 83 ? -29.364 16.806 14.968 1.00 65.44 83 PHE A O 1
ATOM 659 N N . HIS A 1 84 ? -28.900 15.964 16.988 1.00 69.56 84 HIS A N 1
ATOM 660 C CA . HIS A 1 84 ? -28.441 17.222 17.550 1.00 69.56 84 HIS A CA 1
ATOM 661 C C . HIS A 1 84 ? -26.991 17.446 17.109 1.00 69.56 84 HIS A C 1
ATOM 663 O O . HIS A 1 84 ? -26.065 16.852 17.660 1.00 69.56 84 HIS A O 1
ATOM 669 N N . GLU A 1 85 ? -26.798 18.280 16.088 1.00 71.06 85 GLU A N 1
ATOM 670 C CA . GLU A 1 85 ? -25.508 18.535 15.432 1.00 71.06 85 GLU A CA 1
ATOM 671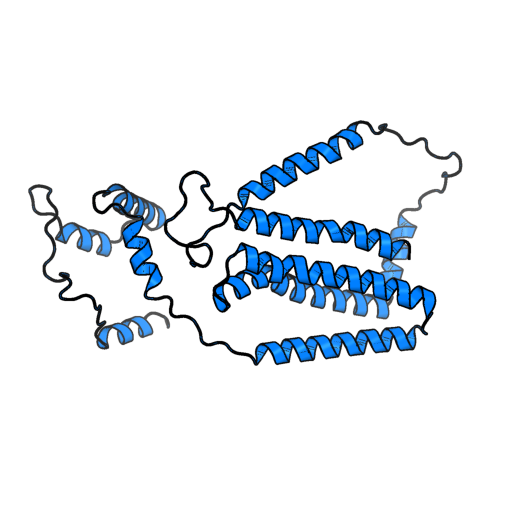 C C . GLU A 1 85 ? -24.402 18.943 16.423 1.00 71.06 85 GLU A C 1
ATOM 673 O O . GLU A 1 85 ? -23.265 18.470 16.344 1.00 71.06 85 GLU A O 1
ATOM 678 N N . SER A 1 86 ? -24.746 19.718 17.457 1.00 73.62 86 SER A N 1
ATOM 679 C CA . SER A 1 86 ? -23.791 20.101 18.505 1.00 73.62 86 SER A CA 1
ATOM 680 C C . SER A 1 86 ? -23.338 18.931 19.389 1.00 73.62 86 SER A C 1
ATOM 682 O O . SER A 1 86 ? -22.286 19.022 20.019 1.00 73.62 86 SER A O 1
ATOM 684 N N . GLY A 1 87 ? -24.052 17.799 19.385 1.00 82.25 87 GLY A N 1
ATOM 685 C CA . GLY A 1 87 ? -23.621 16.559 20.032 1.00 82.25 87 GLY A CA 1
ATOM 686 C C . GLY A 1 87 ? -22.383 15.942 19.373 1.00 82.25 87 GLY A C 1
ATOM 687 O O . GLY A 1 87 ? -21.515 15.426 20.078 1.00 82.25 87 GLY A O 1
ATOM 688 N N . ILE A 1 88 ? -22.247 16.062 18.047 1.00 89.19 88 ILE A N 1
ATOM 689 C CA . ILE A 1 88 ? -21.061 15.580 17.321 1.00 89.19 88 ILE A CA 1
ATOM 690 C C . ILE A 1 88 ? -19.868 16.471 17.611 1.00 89.19 88 ILE A C 1
ATOM 692 O O . ILE A 1 88 ? -18.813 15.967 17.985 1.00 89.19 88 ILE A O 1
ATOM 696 N N . PHE A 1 89 ? -20.029 17.790 17.479 1.00 89.50 89 PHE A N 1
ATOM 697 C CA . PHE A 1 89 ? -18.944 18.729 17.756 1.00 89.50 89 PHE A CA 1
ATOM 698 C C . PHE A 1 89 ? -18.484 18.621 19.212 1.00 89.50 89 PHE A C 1
ATOM 700 O O . PHE A 1 89 ? -17.285 18.543 19.470 1.00 89.50 89 PHE A O 1
ATOM 707 N N . ALA A 1 90 ? -19.413 18.501 20.165 1.00 89.50 90 ALA A N 1
ATOM 708 C CA . ALA A 1 90 ? -19.070 18.268 21.564 1.00 89.50 90 ALA A CA 1
ATOM 709 C C . ALA A 1 90 ? -18.313 16.944 21.772 1.00 89.50 90 ALA A C 1
ATOM 711 O O . ALA A 1 90 ? -17.317 16.921 22.497 1.00 89.50 90 ALA A O 1
ATOM 712 N N . ALA A 1 91 ? -18.737 15.846 21.137 1.00 89.81 91 ALA A N 1
ATOM 713 C CA . ALA A 1 91 ? -18.027 14.567 21.198 1.00 89.81 91 ALA A CA 1
ATOM 714 C C . ALA A 1 91 ? -16.626 14.648 20.565 1.00 89.81 91 ALA A C 1
ATOM 716 O O . ALA A 1 91 ? -15.657 14.141 21.131 1.00 89.81 91 ALA A O 1
ATOM 717 N N . MET A 1 92 ? -16.504 15.346 19.438 1.00 90.00 92 MET A N 1
ATOM 718 C CA . MET A 1 92 ? -15.242 15.575 18.746 1.00 90.00 92 MET A CA 1
ATOM 719 C C . MET A 1 92 ? -14.271 16.386 19.615 1.00 90.00 92 MET A C 1
ATOM 721 O O . MET A 1 92 ? -13.137 15.959 19.823 1.00 90.00 92 MET A O 1
ATOM 725 N N . PHE A 1 93 ? -14.711 17.497 20.215 1.00 90.69 93 PHE A N 1
ATOM 726 C CA . PHE A 1 93 ? -13.875 18.286 21.127 1.00 90.69 93 PHE A CA 1
ATOM 727 C C . PHE A 1 93 ? -13.500 17.525 22.405 1.00 90.69 93 PHE A C 1
ATOM 729 O O . PHE A 1 93 ? -12.386 17.686 22.907 1.00 90.69 93 PHE A O 1
ATOM 736 N N . ARG A 1 94 ? -14.376 16.650 22.919 1.00 92.38 94 ARG A N 1
ATOM 737 C CA . ARG A 1 94 ? -14.022 15.737 24.024 1.00 92.38 94 ARG A CA 1
ATOM 738 C C . ARG A 1 94 ? -12.883 14.797 23.634 1.00 92.38 94 ARG A C 1
ATOM 740 O O . ARG A 1 94 ? -11.996 14.563 24.451 1.00 92.38 94 ARG A O 1
ATOM 747 N N . LEU A 1 95 ? -12.887 14.300 22.399 1.00 93.25 95 LEU A N 1
ATOM 748 C CA . LEU A 1 95 ? -11.824 13.447 21.878 1.00 93.25 95 LEU A CA 1
ATOM 749 C C . LEU A 1 95 ? -10.509 14.228 21.690 1.00 93.25 95 LEU A C 1
ATOM 751 O O . LEU A 1 95 ? -9.455 13.735 22.087 1.00 93.25 95 LEU A O 1
ATOM 755 N N . PHE A 1 96 ? -10.575 15.474 21.201 1.00 92.88 96 PHE A N 1
ATOM 756 C CA . PHE A 1 96 ? -9.420 16.385 21.113 1.00 92.88 96 PHE A CA 1
ATOM 757 C C . PHE A 1 96 ? -8.812 16.754 22.469 1.00 92.88 96 PHE A C 1
ATOM 759 O O . PHE A 1 96 ? -7.606 16.952 22.577 1.00 92.88 96 PHE A O 1
ATOM 766 N N . ARG A 1 97 ? -9.620 16.800 23.529 1.00 94.06 97 ARG A N 1
ATOM 767 C CA . ARG A 1 97 ? -9.142 17.092 24.886 1.00 94.06 97 ARG A CA 1
ATOM 768 C C . ARG A 1 97 ? -8.470 15.894 25.567 1.00 94.06 97 ARG A C 1
ATOM 770 O O . ARG A 1 97 ? -7.882 16.066 26.631 1.00 94.06 97 ARG A O 1
ATOM 777 N N . ASN A 1 98 ? -8.547 14.694 24.986 1.00 96.06 98 ASN A N 1
ATOM 778 C CA . ASN A 1 98 ? -7.882 13.512 25.525 1.00 96.06 98 ASN A CA 1
ATOM 779 C C . ASN A 1 98 ? -6.399 13.492 25.092 1.00 96.06 98 ASN A C 1
ATOM 781 O O . ASN A 1 98 ? -6.112 13.211 23.924 1.00 96.06 98 ASN A O 1
ATOM 785 N N . PRO A 1 99 ? -5.443 13.740 26.010 1.00 93.62 99 PRO A N 1
ATOM 786 C CA . PRO A 1 99 ? -4.032 13.867 25.651 1.00 93.62 99 PRO A CA 1
ATOM 787 C C . PRO A 1 99 ? -3.453 12.564 25.091 1.00 93.62 99 PRO A C 1
ATOM 789 O O . PRO A 1 99 ? -2.656 12.603 24.160 1.00 93.62 99 PRO A O 1
ATOM 792 N N . ILE A 1 100 ? -3.892 11.403 25.591 1.00 91.31 100 ILE A N 1
ATOM 793 C CA . ILE A 1 100 ? -3.412 10.090 25.130 1.00 91.31 100 ILE A CA 1
ATOM 794 C C . ILE A 1 100 ? -3.773 9.886 23.657 1.00 91.31 100 ILE A C 1
ATOM 796 O O . ILE A 1 100 ? -2.943 9.465 22.854 1.00 91.31 100 ILE A O 1
ATOM 800 N N . TYR A 1 101 ? -5.010 10.228 23.296 1.00 91.12 101 TYR A N 1
ATOM 801 C CA . TYR A 1 101 ? -5.478 10.125 21.920 1.00 91.12 101 TYR A CA 1
ATOM 802 C C . TYR A 1 101 ? -4.741 11.103 20.995 1.00 91.12 101 TYR A C 1
ATOM 804 O O . TYR A 1 101 ? -4.344 10.726 19.895 1.00 91.12 101 TYR A O 1
ATOM 812 N N . MET A 1 102 ? -4.493 12.332 21.456 1.00 95.69 102 MET A N 1
ATOM 813 C CA . MET A 1 102 ? -3.746 13.339 20.697 1.00 95.69 102 MET A CA 1
ATOM 814 C C . MET A 1 102 ? -2.302 12.922 20.416 1.00 95.69 102 MET A C 1
ATOM 816 O O . MET A 1 102 ? -1.871 12.983 19.265 1.00 95.69 102 MET A O 1
ATOM 820 N N . PHE A 1 103 ? -1.573 12.435 21.424 1.00 93.31 103 PHE A N 1
ATOM 821 C CA . PHE A 1 103 ? -0.215 11.924 21.218 1.00 93.31 103 PHE A CA 1
ATOM 822 C C . PHE A 1 103 ? -0.194 10.724 20.271 1.00 93.31 103 PHE A C 1
ATOM 824 O O . PHE A 1 103 ? 0.684 10.636 19.411 1.00 93.31 103 PHE A O 1
ATOM 831 N N . HIS A 1 104 ? -1.183 9.831 20.377 1.00 89.19 104 HIS A N 1
ATOM 832 C CA . HIS A 1 104 ? -1.309 8.710 19.454 1.00 89.19 104 HIS A CA 1
ATOM 833 C C . HIS A 1 104 ? -1.528 9.184 18.012 1.00 89.19 104 HIS A C 1
ATOM 835 O O . HIS A 1 104 ? -0.826 8.731 17.111 1.00 89.19 104 HIS A O 1
ATOM 841 N N . LEU A 1 105 ? -2.450 10.125 17.783 1.00 93.12 105 LEU A N 1
ATOM 842 C CA . LEU A 1 105 ? -2.689 10.679 16.450 1.00 93.12 105 LEU A CA 1
ATOM 843 C C . LEU A 1 105 ? -1.453 11.372 15.879 1.00 93.12 105 LEU A C 1
ATOM 845 O O . LEU A 1 105 ? -1.099 11.124 14.730 1.00 93.12 105 LEU A O 1
ATOM 849 N N . PHE A 1 106 ? -0.779 12.201 16.674 1.00 94.69 106 PHE A N 1
ATOM 850 C CA . PHE A 1 106 ? 0.440 12.880 16.244 1.00 94.69 106 PHE A CA 1
ATOM 851 C C . PHE A 1 106 ? 1.523 11.870 15.844 1.00 94.69 106 PHE A C 1
ATOM 853 O O . PHE A 1 106 ? 2.089 11.971 14.759 1.00 94.69 106 PHE A O 1
ATOM 860 N N . SER A 1 107 ? 1.738 10.830 16.655 1.00 91.31 107 SER A N 1
ATOM 861 C CA . SER A 1 107 ? 2.666 9.741 16.328 1.00 91.31 107 SER A CA 1
ATOM 862 C C . SER A 1 107 ? 2.297 9.031 15.018 1.00 91.31 107 SER A C 1
ATOM 864 O O . SER A 1 107 ? 3.171 8.810 14.178 1.00 91.31 107 SER A O 1
ATOM 866 N N . GLN A 1 108 ? 1.012 8.734 14.794 1.00 91.69 108 GLN A N 1
ATOM 867 C CA . GLN A 1 108 ? 0.558 8.128 13.538 1.00 91.69 108 GLN A CA 1
ATOM 868 C C . GLN A 1 108 ? 0.810 9.040 12.338 1.00 91.69 108 GLN A C 1
ATOM 870 O O . GLN A 1 108 ? 1.255 8.554 11.303 1.00 91.69 108 GLN A O 1
ATOM 875 N N . ILE A 1 109 ? 0.567 10.347 12.466 1.00 95.00 109 ILE A N 1
ATOM 876 C CA . ILE A 1 109 ? 0.821 11.311 11.390 1.00 95.00 109 ILE A CA 1
ATOM 877 C C . ILE A 1 109 ? 2.298 11.265 10.989 1.00 95.00 109 ILE A C 1
ATOM 879 O O . ILE A 1 109 ? 2.598 11.005 9.826 1.00 95.00 109 ILE A O 1
ATOM 883 N N . PHE A 1 110 ? 3.220 11.428 11.943 1.00 91.56 110 PHE A N 1
ATOM 884 C CA . PHE A 1 110 ? 4.662 11.374 11.666 1.00 91.56 110 PHE A CA 1
ATOM 885 C C . PHE A 1 110 ? 5.082 10.055 11.016 1.00 91.56 110 PHE A C 1
ATOM 887 O O . PHE A 1 110 ? 5.849 10.053 10.052 1.00 91.56 110 PHE A O 1
ATOM 894 N N . LYS A 1 111 ? 4.531 8.938 11.501 1.00 87.50 111 LYS A N 1
ATOM 895 C CA . LYS A 1 111 ? 4.795 7.618 10.933 1.00 87.50 111 LYS A CA 1
ATOM 896 C C . LYS A 1 111 ? 4.332 7.526 9.476 1.00 87.50 111 LYS A C 1
ATOM 898 O O . LYS A 1 111 ? 5.108 7.119 8.617 1.00 87.50 111 LYS A O 1
ATOM 903 N N . TRP A 1 112 ? 3.101 7.941 9.178 1.00 89.06 112 TRP A N 1
ATOM 904 C CA . TRP A 1 112 ? 2.565 7.909 7.816 1.00 89.06 112 TRP A CA 1
ATOM 905 C C . TRP A 1 112 ? 3.311 8.841 6.862 1.00 89.06 112 TRP A C 1
ATOM 907 O O . TRP A 1 112 ? 3.526 8.455 5.718 1.00 89.06 112 TRP A O 1
ATOM 917 N N . PHE A 1 113 ? 3.771 10.009 7.317 1.00 91.50 113 PHE A N 1
ATOM 918 C CA . PHE A 1 113 ? 4.612 10.890 6.500 1.00 91.50 113 PHE A CA 1
ATOM 919 C C . PHE A 1 113 ? 5.910 10.200 6.050 1.00 91.50 113 PHE A C 1
ATOM 921 O O . PHE A 1 113 ? 6.225 10.214 4.860 1.00 91.50 113 PHE A O 1
ATOM 928 N N . GLY A 1 114 ? 6.633 9.549 6.969 1.00 86.31 114 GLY A N 1
ATOM 929 C CA . GLY A 1 114 ? 7.856 8.811 6.624 1.00 86.31 114 GLY A CA 1
ATOM 930 C C . GLY A 1 114 ? 7.586 7.609 5.714 1.00 86.31 114 GLY A C 1
ATOM 931 O O . GLY A 1 114 ? 8.274 7.402 4.714 1.00 86.31 114 GLY A O 1
ATOM 932 N N . ILE A 1 115 ? 6.529 6.855 6.021 1.00 85.25 115 ILE A N 1
ATOM 933 C CA . ILE A 1 115 ? 6.105 5.686 5.248 1.00 85.25 115 ILE A CA 1
ATOM 934 C C . ILE A 1 115 ? 5.714 6.067 3.811 1.00 85.25 115 ILE A C 1
ATOM 936 O O . ILE A 1 115 ? 6.103 5.376 2.873 1.00 85.25 115 ILE A O 1
ATOM 940 N N . LEU A 1 116 ? 4.979 7.165 3.611 1.00 87.69 116 LEU A N 1
ATOM 941 C CA . LEU A 1 116 ? 4.562 7.613 2.278 1.00 87.69 116 LEU A CA 1
ATOM 942 C C . LEU A 1 116 ? 5.759 7.953 1.387 1.00 87.69 116 LEU A C 1
ATOM 944 O O . LEU A 1 116 ? 5.770 7.562 0.221 1.00 87.69 116 LEU A O 1
ATOM 948 N N . GLY A 1 117 ? 6.770 8.644 1.921 1.00 87.25 117 GLY A N 1
ATOM 949 C CA . GLY A 1 117 ? 8.005 8.910 1.181 1.00 87.25 117 GLY A CA 1
ATOM 950 C C . GLY A 1 117 ? 8.695 7.609 0.770 1.00 87.25 117 GLY A C 1
ATOM 951 O O . GLY A 1 117 ? 8.997 7.411 -0.404 1.00 87.25 117 GLY A O 1
ATOM 952 N N . TYR A 1 118 ? 8.853 6.684 1.718 1.00 84.69 118 TYR A N 1
ATOM 953 C CA . TYR A 1 118 ? 9.439 5.372 1.455 1.00 84.69 118 TYR A CA 1
ATOM 954 C C . TYR A 1 118 ? 8.692 4.611 0.349 1.00 84.69 118 TYR A C 1
ATOM 956 O O . TYR A 1 118 ? 9.309 4.234 -0.640 1.00 84.69 118 TYR A O 1
ATOM 964 N N . PHE A 1 119 ? 7.369 4.451 0.448 1.00 84.06 119 PHE A N 1
ATOM 965 C CA . PHE A 1 119 ? 6.595 3.686 -0.539 1.00 84.06 119 PHE A CA 1
ATOM 966 C C . PHE A 1 119 ? 6.629 4.274 -1.954 1.00 84.06 119 PHE A C 1
ATOM 968 O O . PHE A 1 119 ? 6.626 3.511 -2.916 1.00 84.06 119 PHE A O 1
ATOM 975 N N . ASN A 1 120 ? 6.657 5.602 -2.103 1.00 86.94 120 ASN A N 1
ATOM 976 C CA . ASN A 1 120 ? 6.674 6.223 -3.432 1.00 86.94 120 ASN A CA 1
ATOM 977 C C . ASN A 1 120 ? 8.031 6.066 -4.129 1.00 86.94 120 ASN A C 1
ATOM 979 O O . ASN A 1 120 ? 8.079 5.818 -5.332 1.00 86.94 120 ASN A O 1
ATOM 983 N N . TYR A 1 121 ? 9.132 6.194 -3.386 1.00 88.50 121 TYR A N 1
ATOM 984 C CA . TYR A 1 121 ? 10.474 6.157 -3.971 1.00 88.50 121 TYR A CA 1
ATOM 985 C C . TYR A 1 121 ? 11.109 4.765 -3.964 1.00 88.50 121 TYR A C 1
ATOM 987 O O . TYR A 1 121 ? 12.032 4.529 -4.739 1.00 88.50 121 TYR A O 1
ATOM 995 N N . LEU A 1 122 ? 10.619 3.831 -3.143 1.00 87.12 122 LEU A N 1
ATOM 996 C CA . LEU A 1 122 ? 11.199 2.494 -3.012 1.00 87.12 122 LEU A CA 1
ATOM 997 C C . LEU A 1 122 ? 11.267 1.718 -4.338 1.00 87.12 122 LEU A C 1
ATOM 999 O O . LEU A 1 122 ? 12.345 1.203 -4.628 1.00 87.12 122 LEU A O 1
ATOM 1003 N N . PRO A 1 123 ? 10.208 1.630 -5.171 1.00 88.12 123 PRO A N 1
ATOM 1004 C CA . PRO A 1 123 ? 10.301 0.901 -6.435 1.00 88.12 123 PRO A CA 1
ATOM 1005 C C . PRO A 1 123 ? 11.374 1.492 -7.352 1.00 88.12 123 PRO A C 1
ATOM 1007 O O . PRO A 1 123 ? 12.170 0.758 -7.925 1.00 88.12 123 PRO A O 1
ATOM 1010 N N . LYS A 1 124 ? 11.463 2.825 -7.429 1.00 86.81 124 LYS A N 1
ATOM 1011 C CA . LYS A 1 124 ? 12.474 3.494 -8.253 1.00 86.81 124 LYS A CA 1
ATOM 1012 C C . LYS A 1 124 ? 13.882 3.298 -7.693 1.00 86.81 124 LYS A C 1
ATOM 1014 O O . LYS A 1 124 ? 14.806 3.029 -8.446 1.00 86.81 124 LYS A O 1
ATOM 1019 N N . TYR A 1 125 ? 14.039 3.360 -6.374 1.00 85.94 125 TYR A N 1
ATOM 1020 C CA . TYR A 1 125 ? 15.303 3.052 -5.712 1.00 85.94 125 TYR A CA 1
ATOM 1021 C C . TYR A 1 125 ? 15.762 1.621 -6.018 1.00 85.94 125 TYR A C 1
ATOM 1023 O O . TYR A 1 125 ? 16.908 1.418 -6.403 1.00 85.94 125 TYR A O 1
ATOM 1031 N N . VAL A 1 126 ? 14.864 0.638 -5.901 1.00 85.81 126 VAL A N 1
ATOM 1032 C CA . VAL A 1 126 ? 15.175 -0.770 -6.184 1.00 85.81 126 VAL A CA 1
ATOM 1033 C C . VAL A 1 126 ? 15.541 -0.970 -7.655 1.00 85.81 126 VAL A C 1
ATOM 1035 O O . VAL A 1 126 ? 16.535 -1.636 -7.936 1.00 85.81 126 VAL A O 1
ATOM 1038 N N . GLN A 1 127 ? 14.789 -0.357 -8.572 1.00 86.44 127 GLN A N 1
ATOM 1039 C CA . GLN A 1 127 ? 15.059 -0.398 -10.010 1.00 86.44 127 GLN A CA 1
ATOM 1040 C C . GLN A 1 127 ? 16.478 0.101 -10.328 1.00 86.44 127 GLN A C 1
ATOM 1042 O O . GLN A 1 127 ? 17.244 -0.599 -10.982 1.00 86.44 127 GLN A O 1
ATOM 1047 N N . GLU A 1 128 ? 16.851 1.279 -9.823 1.00 84.00 128 GLU A N 1
ATOM 1048 C CA . GLU A 1 128 ? 18.138 1.908 -10.150 1.00 84.00 128 GLU A CA 1
ATOM 1049 C C . GLU A 1 128 ? 19.329 1.244 -9.444 1.00 84.00 128 GLU A C 1
ATOM 1051 O O . GLU A 1 128 ? 20.391 1.068 -10.038 1.00 84.00 128 GLU A O 1
ATOM 1056 N N . GLN A 1 129 ? 19.179 0.874 -8.167 1.00 81.94 129 GLN A N 1
ATOM 1057 C CA . GLN A 1 129 ? 20.288 0.327 -7.377 1.00 81.94 129 GLN A CA 1
ATOM 1058 C C . GLN A 1 129 ? 20.590 -1.132 -7.708 1.00 81.94 129 GLN A C 1
ATOM 1060 O O . GLN A 1 129 ? 21.756 -1.516 -7.750 1.00 81.94 129 GLN A O 1
ATOM 1065 N N . PHE A 1 130 ? 19.556 -1.943 -7.941 1.00 82.69 130 PHE A N 1
ATOM 1066 C CA . PHE A 1 130 ? 19.724 -3.366 -8.237 1.00 82.69 130 PHE A CA 1
ATOM 1067 C C . PHE A 1 130 ? 19.659 -3.677 -9.734 1.00 82.69 130 PHE A C 1
ATOM 1069 O O . PHE A 1 130 ? 19.788 -4.842 -10.096 1.00 82.69 130 PHE A O 1
ATOM 1076 N N . ARG A 1 131 ? 19.477 -2.657 -10.591 1.00 83.19 131 ARG A N 1
ATOM 1077 C CA . ARG A 1 131 ? 19.328 -2.790 -12.052 1.00 83.19 131 ARG A CA 1
ATOM 1078 C C . ARG A 1 131 ? 18.330 -3.876 -12.450 1.00 83.19 131 ARG A C 1
ATOM 1080 O O . ARG A 1 131 ? 18.561 -4.664 -13.356 1.00 83.19 131 ARG A O 1
ATOM 1087 N N . VAL A 1 132 ? 17.218 -3.916 -11.729 1.00 87.00 132 VAL A N 1
ATOM 1088 C CA . VAL A 1 132 ? 16.107 -4.816 -12.028 1.00 87.00 132 VAL A CA 1
ATOM 1089 C C . VAL A 1 132 ? 15.057 -4.068 -12.835 1.00 87.00 132 VAL A C 1
ATOM 1091 O O . VAL A 1 132 ? 14.932 -2.847 -12.729 1.00 87.00 132 VAL A O 1
ATOM 1094 N N . SER A 1 133 ? 14.265 -4.795 -13.616 1.00 91.06 133 SER A N 1
ATOM 1095 C CA . SER A 1 133 ? 13.196 -4.200 -14.415 1.00 91.06 133 SER A CA 1
ATOM 1096 C C . SER A 1 133 ? 12.177 -3.426 -13.569 1.00 91.06 133 SER A C 1
ATOM 1098 O O . SER A 1 1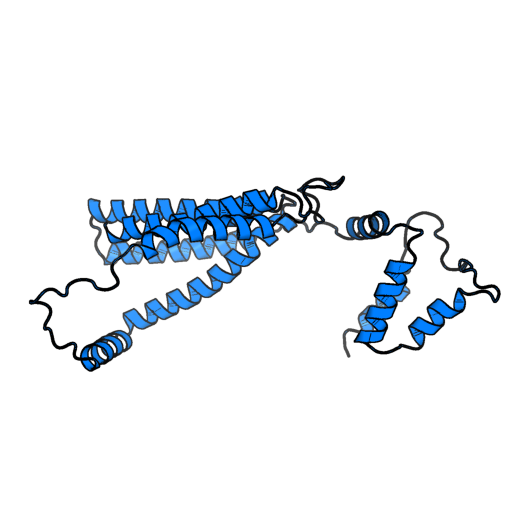33 ? 11.895 -3.754 -12.411 1.00 91.06 133 SER A O 1
ATOM 1100 N N . ALA A 1 134 ? 11.556 -2.408 -14.163 1.00 89.44 134 ALA A N 1
ATOM 1101 C CA . ALA A 1 134 ? 10.571 -1.578 -13.466 1.00 89.44 134 ALA A CA 1
ATOM 1102 C C . ALA A 1 134 ? 9.360 -2.392 -12.951 1.00 89.44 134 ALA A C 1
ATOM 1104 O O . ALA A 1 134 ? 8.793 -2.093 -11.897 1.00 89.44 134 ALA A O 1
ATOM 1105 N N . SER A 1 135 ? 8.993 -3.464 -13.662 1.00 91.62 135 SER A N 1
ATOM 1106 C CA . SER A 1 135 ? 7.916 -4.382 -13.282 1.00 91.62 135 SER A CA 1
ATOM 1107 C C . SER A 1 135 ? 8.255 -5.198 -12.031 1.00 91.62 135 SER A C 1
ATOM 1109 O O . SER A 1 135 ? 7.431 -5.289 -11.115 1.00 91.62 135 SER A O 1
ATOM 1111 N N . SER A 1 136 ? 9.462 -5.765 -11.959 1.00 90.44 136 SER A N 1
ATOM 1112 C CA . SER A 1 136 ? 9.922 -6.540 -10.801 1.00 90.44 136 SER A CA 1
ATOM 1113 C C . SER A 1 136 ? 10.131 -5.647 -9.575 1.00 90.44 136 SER A C 1
ATOM 1115 O O . SER A 1 136 ? 9.685 -5.989 -8.475 1.00 90.44 136 SER A O 1
ATOM 1117 N N . ALA A 1 137 ? 10.684 -4.447 -9.767 1.00 90.94 137 ALA A N 1
ATOM 1118 C CA . ALA A 1 137 ? 10.818 -3.450 -8.711 1.00 90.94 137 ALA A CA 1
ATOM 1119 C C . ALA A 1 137 ? 9.460 -3.038 -8.113 1.00 90.94 137 ALA A C 1
ATOM 1121 O O . ALA A 1 137 ? 9.329 -2.920 -6.892 1.00 90.94 137 ALA A O 1
ATOM 1122 N N . ALA A 1 138 ? 8.425 -2.883 -8.946 1.00 91.25 138 ALA A N 1
ATOM 1123 C CA . ALA A 1 138 ? 7.063 -2.600 -8.489 1.00 91.25 138 ALA A CA 1
ATOM 1124 C C . ALA A 1 138 ? 6.453 -3.754 -7.665 1.00 91.25 138 ALA A C 1
ATOM 1126 O O . ALA A 1 138 ? 5.724 -3.501 -6.700 1.00 91.25 138 ALA A O 1
ATOM 1127 N N . LEU A 1 139 ? 6.773 -5.016 -7.983 1.00 91.88 139 LEU A N 1
ATOM 1128 C CA . LEU A 1 139 ? 6.311 -6.175 -7.202 1.00 91.88 139 LEU A CA 1
ATOM 1129 C C . LEU A 1 139 ? 6.950 -6.219 -5.817 1.00 91.88 139 LEU A C 1
ATOM 1131 O O . LEU A 1 139 ? 6.236 -6.380 -4.822 1.00 91.88 139 LEU A O 1
ATOM 1135 N N . TYR A 1 140 ? 8.275 -6.070 -5.750 1.00 88.56 140 TYR A N 1
ATOM 1136 C CA . TYR A 1 140 ? 9.014 -6.123 -4.489 1.00 88.56 140 TYR A CA 1
ATOM 1137 C C . TYR A 1 140 ? 8.765 -4.893 -3.617 1.00 88.56 140 TYR A C 1
ATOM 1139 O O . TYR A 1 140 ? 8.619 -5.027 -2.404 1.00 88.56 140 TYR A O 1
ATOM 1147 N N . GLY A 1 141 ? 8.683 -3.705 -4.220 1.00 87.00 141 GLY A N 1
ATOM 1148 C CA . GLY A 1 141 ? 8.469 -2.449 -3.502 1.00 87.00 141 GLY A CA 1
ATOM 1149 C C . GLY A 1 141 ? 7.006 -2.156 -3.151 1.00 87.00 141 GLY A C 1
ATOM 1150 O O . GLY A 1 141 ? 6.745 -1.337 -2.273 1.00 87.00 141 GLY A O 1
ATOM 1151 N N . GLY A 1 142 ? 6.050 -2.812 -3.815 1.00 88.38 142 GLY A N 1
ATOM 1152 C CA . GLY A 1 142 ? 4.618 -2.546 -3.659 1.00 88.38 142 GLY A CA 1
ATOM 1153 C C . GLY A 1 142 ? 3.823 -3.765 -3.206 1.00 88.38 142 GLY A C 1
ATOM 1154 O O . GLY A 1 142 ? 3.432 -3.873 -2.042 1.00 88.38 142 GLY A O 1
ATOM 1155 N N . SER A 1 143 ? 3.565 -4.692 -4.130 1.00 90.38 143 SER A N 1
ATOM 1156 C CA . SER A 1 143 ? 2.631 -5.809 -3.922 1.00 90.38 143 SER A CA 1
ATOM 1157 C C . SER A 1 143 ? 3.006 -6.699 -2.738 1.00 90.38 143 SER A C 1
ATOM 1159 O O . SER A 1 143 ? 2.151 -7.001 -1.900 1.00 90.38 143 SER A O 1
ATOM 1161 N N . LEU A 1 144 ? 4.272 -7.123 -2.663 1.00 91.12 144 LEU A N 1
ATOM 1162 C CA . LEU A 1 144 ? 4.729 -8.106 -1.681 1.00 91.12 144 LEU A CA 1
ATOM 1163 C C . LEU A 1 144 ? 4.642 -7.575 -0.230 1.00 91.12 144 LEU A C 1
ATOM 1165 O O . LEU A 1 144 ? 3.985 -8.231 0.585 1.00 91.12 144 LEU A O 1
ATOM 1169 N N . PRO A 1 145 ? 5.189 -6.390 0.122 1.00 90.56 145 PRO A N 1
ATOM 1170 C CA . PRO A 1 145 ? 5.062 -5.832 1.471 1.00 90.56 145 PRO A CA 1
ATOM 1171 C C . PRO A 1 145 ? 3.610 -5.608 1.903 1.00 90.56 145 PRO A C 1
ATOM 1173 O O . PRO A 1 145 ? 3.254 -5.872 3.057 1.00 90.56 145 PRO A O 1
ATOM 1176 N N . ILE A 1 146 ? 2.750 -5.148 0.989 1.00 92.00 146 ILE A N 1
ATOM 1177 C CA . ILE A 1 146 ? 1.339 -4.890 1.299 1.00 92.00 146 ILE A CA 1
ATOM 1178 C C . ILE A 1 146 ? 0.603 -6.210 1.542 1.00 92.00 146 ILE A C 1
ATOM 1180 O O . ILE A 1 146 ? -0.104 -6.332 2.542 1.00 92.00 146 ILE A O 1
ATOM 1184 N N . ALA A 1 147 ? 0.799 -7.222 0.693 1.00 94.12 147 ALA A N 1
ATOM 1185 C CA . ALA A 1 147 ? 0.182 -8.536 0.874 1.00 94.12 147 ALA A CA 1
ATOM 1186 C C . ALA A 1 147 ? 0.579 -9.172 2.216 1.00 94.12 147 ALA A C 1
ATOM 1188 O O . ALA A 1 147 ? -0.287 -9.631 2.967 1.00 94.12 147 ALA A O 1
ATOM 1189 N N . LEU A 1 148 ? 1.869 -9.124 2.564 1.00 93.62 148 LEU A N 1
ATOM 1190 C CA . LEU A 1 148 ? 2.366 -9.605 3.855 1.00 93.62 148 LEU A CA 1
ATOM 1191 C C . LEU A 1 148 ? 1.748 -8.833 5.027 1.00 93.62 148 LEU A C 1
ATOM 1193 O O . LEU A 1 148 ? 1.327 -9.444 6.009 1.00 93.62 148 LEU A O 1
ATOM 1197 N N . SER A 1 149 ? 1.612 -7.512 4.904 1.00 92.00 149 SER A N 1
ATOM 1198 C CA . SER A 1 149 ? 0.986 -6.668 5.929 1.00 92.00 149 SER A CA 1
ATOM 1199 C C . SER A 1 149 ? -0.491 -7.016 6.150 1.00 92.00 149 SER A C 1
ATOM 1201 O O . SER A 1 149 ? -0.966 -7.016 7.287 1.00 92.00 149 SER A O 1
ATOM 1203 N N . LEU A 1 150 ? -1.226 -7.365 5.091 1.00 94.12 150 LEU A N 1
ATOM 1204 C CA . LEU A 1 150 ? -2.626 -7.788 5.188 1.00 94.12 150 LEU A CA 1
ATOM 1205 C C . LEU A 1 150 ? -2.777 -9.148 5.869 1.00 94.12 150 LEU A C 1
ATOM 1207 O O . LEU A 1 150 ? -3.656 -9.314 6.721 1.00 94.12 150 LEU A O 1
ATOM 1211 N N . LEU A 1 151 ? -1.907 -10.104 5.536 1.00 94.50 151 LEU A N 1
ATOM 1212 C CA . LEU A 1 151 ? -1.866 -11.405 6.203 1.00 94.50 151 LEU A CA 1
ATOM 1213 C C . LEU A 1 151 ? -1.495 -11.254 7.683 1.00 94.50 151 LEU A C 1
ATOM 1215 O O . LEU A 1 151 ? -2.150 -11.847 8.541 1.00 94.50 151 LEU A O 1
ATOM 1219 N N . ALA A 1 152 ? -0.515 -10.402 7.994 1.00 93.19 152 ALA A N 1
ATOM 1220 C CA . ALA A 1 152 ? -0.123 -10.091 9.365 1.00 93.19 152 ALA A CA 1
ATOM 1221 C C . ALA A 1 152 ? -1.262 -9.425 10.154 1.00 93.19 152 ALA A C 1
ATOM 1223 O O . ALA A 1 152 ? -1.508 -9.793 11.303 1.00 93.19 152 ALA A O 1
ATOM 1224 N N . ALA A 1 153 ? -2.007 -8.497 9.545 1.00 92.38 153 ALA A N 1
ATOM 1225 C CA . ALA A 1 153 ? -3.155 -7.849 10.179 1.00 92.38 153 ALA A CA 1
ATOM 1226 C C . ALA A 1 153 ? -4.301 -8.836 10.462 1.00 92.38 153 ALA A C 1
ATOM 1228 O O . ALA A 1 153 ? -4.901 -8.798 11.543 1.00 92.38 153 ALA A O 1
ATOM 1229 N N . LEU A 1 154 ? -4.592 -9.748 9.525 1.00 93.81 154 LEU A N 1
ATOM 1230 C CA . LEU A 1 154 ? -5.552 -10.831 9.751 1.00 93.81 154 LEU A CA 1
ATOM 1231 C C . LEU A 1 154 ? -5.097 -11.752 10.879 1.00 93.81 154 LEU A C 1
ATOM 1233 O O . LEU A 1 154 ? -5.877 -12.017 11.796 1.00 93.81 154 LEU A O 1
ATOM 1237 N N . PHE A 1 155 ? -3.842 -12.199 10.833 1.00 93.81 155 PHE A N 1
ATOM 1238 C CA . PHE A 1 155 ? -3.265 -13.060 11.856 1.00 93.81 155 PHE A CA 1
ATOM 1239 C C . PHE A 1 155 ? -3.311 -12.389 13.232 1.00 93.81 155 PHE A C 1
ATOM 1241 O O . PHE A 1 155 ? -3.841 -12.971 14.172 1.00 93.81 155 PHE A O 1
ATOM 1248 N N . GLY A 1 156 ? -2.880 -11.131 13.347 1.00 93.12 156 GLY A N 1
ATOM 1249 C CA . GLY A 1 156 ? -2.957 -10.359 14.588 1.00 93.12 156 GLY A CA 1
ATOM 1250 C C . GLY A 1 156 ? -4.390 -10.227 15.110 1.00 93.12 156 GLY A C 1
ATOM 1251 O O . GLY A 1 156 ? -4.642 -10.434 16.298 1.00 93.12 156 GLY A O 1
ATOM 1252 N N . GLY A 1 157 ? -5.359 -9.974 14.225 1.00 92.50 157 GLY A N 1
ATOM 1253 C CA . GLY A 1 157 ? -6.778 -9.915 14.585 1.00 92.50 157 GLY A CA 1
ATOM 1254 C C . GLY A 1 157 ? -7.344 -11.248 15.091 1.00 92.50 157 GLY A C 1
ATOM 1255 O O . GLY A 1 157 ? -8.165 -11.260 16.014 1.00 92.50 157 GLY A O 1
ATOM 1256 N N . VAL A 1 158 ? -6.905 -12.364 14.506 1.00 93.19 158 VAL A N 1
ATOM 1257 C CA . VAL A 1 158 ? -7.255 -13.727 14.931 1.00 93.19 158 VAL A CA 1
ATOM 1258 C C . VAL A 1 158 ? -6.602 -14.053 16.276 1.00 93.19 158 VAL A C 1
ATOM 1260 O O . VAL A 1 158 ? -7.295 -14.469 17.205 1.00 93.19 158 VAL A O 1
ATOM 1263 N N . THR A 1 159 ? -5.309 -13.776 16.428 1.00 93.00 159 THR A N 1
ATOM 1264 C CA . THR A 1 159 ? -4.553 -13.993 17.667 1.00 93.00 159 THR A CA 1
ATOM 1265 C C . THR A 1 159 ? -5.158 -13.218 18.836 1.00 93.00 159 THR A C 1
ATOM 1267 O O . THR A 1 159 ? -5.408 -13.805 19.885 1.00 93.00 159 THR A O 1
ATOM 1270 N N . ILE A 1 160 ? -5.513 -11.939 18.655 1.00 93.19 160 ILE A N 1
ATOM 1271 C CA . ILE A 1 160 ? -6.180 -11.141 19.701 1.00 93.19 160 ILE A CA 1
ATOM 1272 C C . ILE A 1 160 ? -7.540 -11.747 20.085 1.00 93.19 160 ILE A C 1
ATOM 1274 O O . ILE A 1 160 ? -7.900 -11.754 21.264 1.00 93.19 160 ILE A O 1
ATOM 1278 N N . ARG A 1 161 ? -8.293 -12.295 19.118 1.00 91.31 161 ARG A N 1
ATOM 1279 C CA . ARG A 1 161 ? -9.595 -12.930 19.383 1.00 91.31 161 ARG A CA 1
ATOM 1280 C C . ARG A 1 161 ? -9.458 -14.184 20.249 1.00 91.31 161 ARG A C 1
ATOM 1282 O O . ARG A 1 161 ? -10.307 -14.390 21.119 1.00 91.31 161 ARG A O 1
ATOM 1289 N N . TYR A 1 162 ? -8.448 -15.013 19.993 1.00 93.19 162 TYR A N 1
ATOM 1290 C CA . TYR A 1 162 ? -8.273 -16.286 20.695 1.00 93.19 162 TYR A CA 1
ATOM 1291 C C . TYR A 1 162 ? -7.501 -16.144 22.009 1.00 93.19 162 TYR A C 1
ATOM 1293 O O . TYR A 1 162 ? -7.927 -16.708 23.013 1.00 93.19 162 TYR A O 1
ATOM 1301 N N . TRP A 1 163 ? -6.410 -15.375 22.035 1.00 92.56 163 TRP A N 1
ATOM 1302 C CA . TRP A 1 163 ? -5.559 -15.233 23.223 1.00 92.56 163 TRP A CA 1
ATOM 1303 C C . TRP A 1 163 ? -6.023 -14.163 24.208 1.00 92.56 163 TRP A C 1
ATOM 1305 O O . TRP A 1 163 ? -5.615 -14.222 25.362 1.00 92.56 163 TRP A O 1
ATOM 1315 N N . LYS A 1 164 ? -6.864 -13.205 23.783 1.00 92.69 164 LYS A N 1
ATOM 1316 C CA . LYS A 1 164 ? -7.385 -12.107 24.625 1.00 92.69 164 LYS A CA 1
ATOM 1317 C C . LYS A 1 164 ? -6.319 -11.522 25.577 1.00 92.69 164 LYS A C 1
ATOM 1319 O O . LYS A 1 164 ? -6.525 -11.522 26.792 1.00 92.69 164 LYS A O 1
ATOM 1324 N N . PRO A 1 165 ? -5.166 -11.068 25.051 1.00 92.94 165 PRO A N 1
ATOM 1325 C CA . PRO A 1 165 ? -4.095 -10.548 25.889 1.00 92.94 165 PRO A CA 1
ATOM 1326 C C . PRO A 1 165 ? -4.556 -9.301 26.648 1.00 92.94 165 PRO A C 1
ATOM 1328 O O . PRO A 1 165 ? -5.418 -8.556 26.175 1.00 92.94 165 PRO A O 1
ATOM 1331 N N . ASP A 1 166 ? -3.944 -9.047 27.806 1.00 93.81 166 ASP A N 1
ATOM 1332 C CA . ASP A 1 166 ? -4.171 -7.794 28.520 1.00 93.81 166 ASP A CA 1
ATOM 1333 C C . ASP A 1 166 ? -3.737 -6.595 27.659 1.00 93.81 166 ASP A C 1
ATOM 1335 O O . ASP A 1 166 ? -2.758 -6.649 26.906 1.00 93.81 166 ASP A O 1
ATOM 1339 N N . THR A 1 167 ? -4.454 -5.483 27.803 1.00 89.75 167 THR A N 1
ATOM 1340 C CA . THR A 1 167 ? -4.243 -4.266 27.008 1.00 89.75 167 THR A CA 1
ATOM 1341 C C . THR A 1 167 ? -2.840 -3.703 27.234 1.00 89.75 167 THR A C 1
ATOM 1343 O O . THR A 1 167 ? -2.216 -3.186 26.306 1.00 89.75 167 THR A O 1
ATOM 1346 N N . ARG A 1 168 ? -2.305 -3.840 28.455 1.00 92.38 168 ARG A N 1
ATOM 1347 C CA . ARG A 1 168 ? -0.951 -3.386 28.801 1.00 92.38 168 ARG A CA 1
ATOM 1348 C C . ARG A 1 168 ? 0.123 -4.197 28.085 1.00 92.38 168 ARG A C 1
ATOM 1350 O O . ARG A 1 168 ? 1.020 -3.608 27.490 1.00 92.38 168 ARG A O 1
ATOM 1357 N N . LEU A 1 169 ? -0.001 -5.526 28.092 1.00 92.75 169 LEU A N 1
ATOM 1358 C CA . LEU A 1 169 ? 0.917 -6.413 27.375 1.00 92.75 169 LEU A CA 1
ATOM 1359 C C . LEU A 1 169 ? 0.868 -6.144 25.870 1.00 92.75 169 LEU A C 1
ATOM 1361 O O . LEU A 1 169 ? 1.910 -6.005 25.238 1.00 92.75 169 LEU A O 1
ATOM 1365 N N . LEU A 1 170 ? -0.336 -6.013 25.308 1.00 92.88 170 LEU A N 1
ATOM 1366 C CA . LEU A 1 170 ? -0.511 -5.712 23.890 1.00 92.88 170 LEU A CA 1
ATOM 1367 C C . LEU A 1 170 ? 0.169 -4.390 23.505 1.00 92.88 170 LEU A C 1
ATOM 1369 O O . LEU A 1 170 ? 0.889 -4.332 22.513 1.00 92.88 170 LEU A O 1
ATOM 1373 N N . THR A 1 171 ? -0.016 -3.347 24.316 1.00 90.56 171 THR A N 1
ATOM 1374 C CA . THR A 1 171 ? 0.569 -2.023 24.059 1.00 90.56 171 THR A CA 1
ATOM 1375 C C . THR A 1 171 ? 2.096 -2.054 24.167 1.00 90.56 171 THR A C 1
ATOM 1377 O O . THR A 1 171 ? 2.779 -1.466 23.331 1.00 90.56 171 THR A O 1
ATOM 1380 N N . LEU A 1 172 ? 2.640 -2.783 25.150 1.00 93.81 172 LEU A N 1
ATOM 1381 C CA . LEU A 1 172 ? 4.083 -2.995 25.292 1.00 93.81 172 LEU A CA 1
ATOM 1382 C C . LEU A 1 172 ? 4.664 -3.717 24.069 1.00 93.81 172 LEU A C 1
ATOM 1384 O O . LEU A 1 172 ? 5.671 -3.277 23.523 1.00 93.81 172 LEU A O 1
ATOM 1388 N N . LEU A 1 173 ? 4.018 -4.793 23.611 1.00 92.19 173 LEU A N 1
ATOM 1389 C CA . LEU A 1 173 ? 4.451 -5.537 22.426 1.00 92.19 173 LEU A CA 1
ATOM 1390 C C . LEU A 1 173 ? 4.437 -4.660 21.170 1.00 92.19 173 LEU A C 1
ATOM 1392 O O . LEU A 1 173 ? 5.401 -4.683 20.409 1.00 92.19 173 LEU A O 1
ATOM 1396 N N . MET A 1 174 ? 3.391 -3.851 20.972 1.00 90.75 174 MET A N 1
ATOM 1397 C CA . MET A 1 174 ? 3.333 -2.902 19.855 1.00 90.75 174 MET A CA 1
ATOM 1398 C C . MET A 1 174 ? 4.488 -1.896 19.908 1.00 90.75 174 MET A C 1
ATOM 1400 O O . MET A 1 174 ? 5.139 -1.662 18.897 1.00 90.75 174 MET A O 1
ATOM 1404 N N . PHE A 1 175 ? 4.781 -1.342 21.085 1.00 91.19 175 PHE A N 1
ATOM 1405 C CA . PHE A 1 175 ? 5.881 -0.394 21.261 1.00 91.19 175 PHE A CA 1
ATOM 1406 C C . PHE A 1 175 ? 7.256 -1.023 20.984 1.00 91.19 175 PHE A C 1
ATOM 1408 O O . PHE A 1 175 ? 8.076 -0.432 20.283 1.00 91.19 175 PHE A O 1
ATOM 1415 N N . LEU A 1 176 ? 7.498 -2.241 21.479 1.00 95.06 176 LEU A N 1
ATOM 1416 C CA . LEU A 1 176 ? 8.749 -2.966 21.235 1.00 95.06 176 LEU A CA 1
ATOM 1417 C C . LEU A 1 176 ? 8.940 -3.310 19.751 1.00 95.06 176 LEU A C 1
ATOM 1419 O O . LEU A 1 176 ? 10.052 -3.192 19.239 1.00 95.06 176 LEU A O 1
ATOM 1423 N N . LEU A 1 177 ? 7.868 -3.694 19.052 1.00 92.50 177 LEU A N 1
ATOM 1424 C CA . LEU A 1 177 ? 7.905 -3.964 17.612 1.00 92.50 177 LEU A CA 1
ATOM 1425 C C . LEU A 1 177 ? 8.231 -2.709 16.794 1.00 92.50 177 LEU A C 1
ATOM 1427 O O . LEU A 1 177 ? 9.001 -2.787 15.838 1.00 92.50 177 LEU A O 1
ATOM 1431 N N . GLU A 1 178 ? 7.691 -1.552 17.175 1.00 91.12 178 GLU A N 1
ATOM 1432 C CA . GLU A 1 178 ? 8.006 -0.277 16.516 1.00 91.12 178 GLU A CA 1
ATOM 1433 C C . GLU A 1 178 ? 9.488 0.094 16.720 1.00 91.12 178 GLU A C 1
ATOM 1435 O O . GLU A 1 178 ? 10.173 0.425 15.752 1.00 91.12 178 GLU A O 1
ATOM 1440 N N . ILE A 1 179 ? 10.035 -0.060 17.936 1.00 93.31 179 ILE A N 1
ATOM 1441 C CA . ILE A 1 179 ? 11.476 0.149 18.186 1.00 93.31 179 ILE A CA 1
ATOM 1442 C C . ILE A 1 179 ? 12.325 -0.805 17.341 1.00 93.31 179 ILE A C 1
ATOM 1444 O O . ILE A 1 179 ? 13.271 -0.368 16.686 1.00 93.31 179 ILE A O 1
ATOM 1448 N N . ALA A 1 180 ? 11.985 -2.096 17.325 1.00 94.94 180 ALA A N 1
ATOM 1449 C CA . ALA A 1 180 ? 12.709 -3.090 16.537 1.00 94.94 180 ALA A CA 1
ATOM 1450 C C . ALA A 1 180 ? 12.692 -2.753 15.036 1.00 94.94 180 ALA A C 1
ATOM 1452 O O . ALA A 1 180 ? 13.710 -2.891 14.360 1.00 94.94 180 ALA A O 1
ATOM 1453 N N . THR A 1 181 ? 11.563 -2.246 14.532 1.00 90.19 181 THR A N 1
ATOM 1454 C CA . THR A 1 181 ? 11.417 -1.810 13.135 1.00 90.19 181 THR A CA 1
ATOM 1455 C C . THR A 1 181 ? 12.330 -0.624 12.821 1.00 90.19 181 THR A C 1
ATOM 1457 O O . THR A 1 181 ? 13.025 -0.642 11.807 1.00 90.19 181 THR A O 1
ATOM 1460 N N . VAL A 1 182 ? 12.393 0.382 13.699 1.00 90.00 182 VAL A N 1
ATOM 1461 C CA . VAL A 1 182 ? 13.294 1.536 13.526 1.00 90.00 182 VAL A CA 1
ATOM 1462 C C . VAL A 1 182 ? 14.759 1.097 13.522 1.00 90.00 182 VAL A C 1
ATOM 1464 O O . VAL A 1 182 ? 15.520 1.511 12.648 1.00 90.00 182 VAL A O 1
ATOM 1467 N N . VAL A 1 183 ? 15.152 0.226 14.456 1.00 92.06 183 VAL A N 1
ATOM 1468 C CA . VAL A 1 183 ? 16.518 -0.316 14.519 1.00 92.06 183 VAL A CA 1
ATOM 1469 C C . VAL A 1 183 ? 16.862 -1.077 13.238 1.00 92.06 183 VAL A C 1
ATOM 1471 O O . VAL A 1 183 ? 17.946 -0.884 12.691 1.00 92.06 183 VAL A O 1
ATOM 1474 N N . LEU A 1 184 ? 15.935 -1.891 12.725 1.00 90.69 184 LEU A N 1
ATOM 1475 C CA . LEU A 1 184 ? 16.131 -2.632 11.481 1.00 90.69 184 LEU A CA 1
ATOM 1476 C C . LEU A 1 184 ? 16.303 -1.698 10.276 1.00 90.69 184 LEU A C 1
ATOM 1478 O O . LEU A 1 184 ? 17.223 -1.897 9.489 1.00 90.69 184 LEU A O 1
ATOM 1482 N N . ILE A 1 185 ? 15.470 -0.662 10.143 1.00 85.25 185 ILE A N 1
ATOM 1483 C CA . ILE A 1 185 ? 15.585 0.315 9.046 1.00 85.25 185 ILE A CA 1
ATOM 1484 C C . ILE A 1 185 ? 16.934 1.047 9.102 1.00 85.25 185 ILE A C 1
ATOM 1486 O O . ILE A 1 185 ? 17.595 1.197 8.075 1.00 85.25 185 ILE A O 1
ATOM 1490 N N . LEU A 1 186 ? 17.377 1.466 10.291 1.00 87.19 186 LEU A N 1
ATOM 1491 C CA . LEU A 1 186 ? 18.688 2.101 10.460 1.00 87.19 186 LEU A CA 1
ATOM 1492 C C . LEU A 1 186 ? 19.835 1.144 10.117 1.00 87.19 186 LEU A C 1
ATOM 1494 O O . LEU A 1 186 ? 20.795 1.557 9.471 1.00 87.19 186 LEU A O 1
ATOM 1498 N N . ALA A 1 187 ? 19.721 -0.132 10.497 1.00 88.56 187 ALA A N 1
ATOM 1499 C CA . ALA A 1 187 ? 20.701 -1.155 10.148 1.00 88.56 187 ALA A CA 1
ATOM 1500 C C . ALA A 1 187 ? 20.767 -1.394 8.631 1.00 88.56 187 ALA A C 1
ATOM 1502 O O . ALA A 1 187 ? 21.860 -1.518 8.084 1.00 88.56 187 ALA A O 1
ATOM 1503 N N . LEU A 1 188 ? 19.623 -1.389 7.937 1.00 81.50 188 LEU A N 1
ATOM 1504 C CA . LEU A 1 188 ? 19.568 -1.484 6.474 1.00 81.50 188 LEU A CA 1
ATOM 1505 C C . LEU A 1 188 ? 20.282 -0.309 5.793 1.00 81.50 188 LEU A C 1
ATOM 1507 O O . LEU A 1 188 ? 20.973 -0.518 4.803 1.00 81.50 188 LEU A O 1
ATOM 1511 N N . GLY A 1 189 ? 20.204 0.899 6.357 1.00 78.19 189 GLY A N 1
ATOM 1512 C CA . GLY A 1 189 ? 20.935 2.068 5.851 1.00 78.19 189 GLY A CA 1
ATOM 1513 C C . GLY A 1 189 ? 22.465 1.962 5.941 1.00 78.19 189 GLY A C 1
ATOM 1514 O O . GLY A 1 189 ? 23.170 2.744 5.301 1.00 78.19 189 GLY A O 1
ATOM 1515 N N . LEU A 1 190 ? 22.997 1.007 6.712 1.00 81.94 190 LEU A N 1
ATOM 1516 C CA . LEU A 1 190 ? 24.437 0.739 6.780 1.00 81.94 190 LEU A CA 1
ATOM 1517 C C . LEU A 1 190 ? 24.921 -0.158 5.634 1.00 81.94 190 LEU A C 1
ATOM 1519 O O . LEU A 1 190 ? 26.113 -0.143 5.320 1.00 81.94 190 LEU A O 1
ATOM 1523 N N . PHE A 1 191 ? 24.022 -0.904 4.986 1.00 76.81 191 PHE A N 1
ATOM 1524 C CA . PHE A 1 191 ? 24.351 -1.681 3.796 1.00 76.81 191 PHE A CA 1
ATOM 1525 C C . PHE A 1 191 ? 24.443 -0.737 2.595 1.00 76.81 191 PHE A C 1
ATOM 1527 O O . PHE A 1 191 ? 23.439 -0.311 2.031 1.00 76.81 191 PHE A O 1
ATOM 1534 N N . LYS A 1 192 ? 25.672 -0.382 2.218 1.00 61.84 192 LYS A N 1
ATOM 1535 C CA . LYS A 1 192 ? 25.955 0.379 0.998 1.00 61.84 192 LYS A CA 1
ATOM 1536 C C . LYS A 1 192 ? 26.305 -0.585 -0.132 1.00 61.84 192 LYS A C 1
ATOM 1538 O O . LYS A 1 192 ? 27.146 -1.461 0.057 1.00 61.84 192 LYS A O 1
ATOM 1543 N N . CYS A 1 193 ? 25.699 -0.386 -1.297 1.00 64.69 193 CYS A N 1
ATOM 1544 C CA . CYS A 1 193 ? 26.168 -0.964 -2.553 1.00 64.69 193 CYS A CA 1
ATOM 1545 C C . CYS A 1 193 ? 27.040 0.052 -3.298 1.00 64.69 193 CYS A C 1
ATOM 1547 O O . CYS A 1 193 ? 26.904 1.263 -3.109 1.00 64.69 193 CYS A O 1
ATOM 1549 N N . GLU A 1 194 ? 27.955 -0.451 -4.121 1.00 64.62 194 GLU A N 1
ATOM 1550 C CA . GLU A 1 194 ? 28.784 0.378 -4.993 1.00 64.62 194 GLU A CA 1
ATOM 1551 C C . GLU A 1 194 ? 27.921 0.990 -6.105 1.00 64.62 194 GLU A C 1
ATOM 1553 O O . GLU A 1 194 ? 27.075 0.310 -6.689 1.00 64.62 194 GLU A O 1
ATOM 1558 N N . ALA A 1 195 ? 28.074 2.295 -6.345 1.00 57.34 195 ALA A N 1
ATOM 1559 C CA . ALA A 1 195 ? 27.216 3.021 -7.273 1.00 57.34 195 ALA A CA 1
ATOM 1560 C C . ALA A 1 195 ? 27.552 2.654 -8.733 1.00 57.34 195 ALA A C 1
ATOM 1562 O O . ALA A 1 195 ? 28.728 2.675 -9.103 1.00 57.34 195 ALA A O 1
ATOM 1563 N N . PRO A 1 196 ? 26.552 2.354 -9.581 1.00 57.62 196 PRO A N 1
ATOM 1564 C CA . PRO A 1 196 ? 26.787 2.030 -10.983 1.00 57.62 196 PRO A CA 1
ATOM 1565 C C . PRO A 1 196 ? 27.241 3.250 -11.807 1.00 57.62 196 PRO A C 1
ATOM 1567 O O . PRO A 1 196 ? 26.690 4.342 -11.668 1.00 57.62 196 PRO A O 1
ATOM 1570 N N . ASP A 1 197 ? 28.201 3.051 -12.716 1.00 52.31 197 ASP A N 1
ATOM 1571 C CA . ASP A 1 197 ? 28.713 4.091 -13.621 1.00 52.31 197 ASP A CA 1
ATOM 1572 C C . ASP A 1 197 ? 27.715 4.368 -14.768 1.00 52.31 197 ASP A C 1
ATOM 1574 O O . ASP A 1 197 ? 27.301 3.455 -15.491 1.00 52.31 197 ASP A O 1
ATOM 1578 N N . TYR A 1 198 ? 27.284 5.625 -14.905 1.00 53.84 198 TYR A N 1
ATOM 1579 C CA . TYR A 1 198 ? 26.216 6.083 -15.813 1.00 53.84 198 TYR A CA 1
ATOM 1580 C C . TYR A 1 198 ? 26.744 6.784 -17.075 1.00 53.84 198 TYR A C 1
ATOM 1582 O O . TYR A 1 198 ? 25.973 7.139 -17.969 1.00 53.84 198 TYR A O 1
ATOM 1590 N N . THR A 1 199 ? 28.058 6.988 -17.174 1.00 50.75 199 THR A N 1
ATOM 1591 C CA . THR A 1 199 ? 28.676 7.807 -18.230 1.00 50.75 199 THR A CA 1
ATOM 1592 C C . THR A 1 199 ? 28.710 7.134 -19.607 1.00 50.75 199 THR A C 1
ATOM 1594 O O . THR A 1 199 ? 28.747 7.820 -20.627 1.00 50.75 199 THR A O 1
ATOM 1597 N N . VAL A 1 200 ? 28.642 5.804 -19.666 1.00 52.84 200 VAL A N 1
ATOM 1598 C CA . VAL A 1 200 ? 28.759 5.042 -20.923 1.00 52.84 200 VAL A CA 1
ATOM 1599 C C . VAL A 1 200 ? 27.404 4.901 -21.636 1.00 52.84 200 VAL A C 1
ATOM 1601 O O . VAL A 1 200 ? 27.323 5.024 -22.856 1.00 52.84 200 VAL A O 1
ATOM 1604 N N . GLY A 1 201 ? 26.312 4.742 -20.881 1.00 49.56 201 GLY A N 1
ATOM 1605 C CA . GLY A 1 201 ? 24.984 4.452 -21.434 1.00 49.56 201 GLY A CA 1
ATOM 1606 C C . GLY A 1 201 ? 24.260 5.648 -22.059 1.00 49.56 201 GLY A C 1
ATOM 1607 O O . GLY A 1 201 ? 23.507 5.461 -23.008 1.00 49.56 201 GLY A O 1
ATOM 1608 N N . ALA A 1 202 ? 24.467 6.882 -21.592 1.00 45.94 202 ALA A N 1
A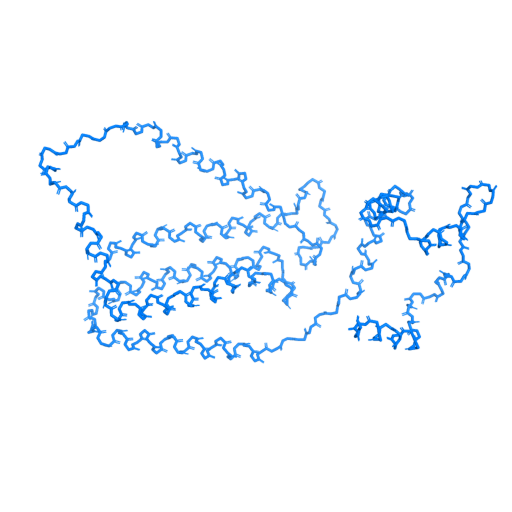TOM 1609 C CA . ALA A 1 202 ? 23.766 8.049 -22.151 1.00 45.94 202 ALA A CA 1
ATOM 1610 C C . ALA A 1 202 ? 24.254 8.407 -23.570 1.00 45.94 202 ALA A C 1
ATOM 1612 O O . ALA A 1 202 ? 23.459 8.755 -24.445 1.00 45.94 202 ALA A O 1
ATOM 1613 N N . ASN A 1 203 ? 25.555 8.243 -23.820 1.00 44.94 203 ASN A N 1
ATOM 1614 C CA . ASN A 1 203 ? 26.192 8.589 -25.094 1.00 44.94 203 ASN A CA 1
ATOM 1615 C C . ASN A 1 203 ? 25.801 7.621 -26.231 1.00 44.94 203 ASN A C 1
ATOM 1617 O O . ASN A 1 203 ? 25.695 8.019 -27.391 1.00 44.94 203 ASN A O 1
ATOM 1621 N N . GLU A 1 204 ? 25.507 6.360 -25.902 1.00 48.03 204 GLU A N 1
ATOM 1622 C CA . GLU A 1 204 ? 25.034 5.354 -26.864 1.00 48.03 204 GLU A CA 1
ATOM 1623 C C . GLU A 1 204 ? 23.516 5.406 -27.122 1.00 48.03 204 GLU A C 1
ATOM 1625 O O . GLU A 1 204 ? 23.032 4.780 -28.062 1.00 48.03 204 GLU A O 1
ATOM 1630 N N . ALA A 1 205 ? 22.746 6.107 -26.279 1.00 43.00 205 ALA A N 1
ATOM 1631 C CA . ALA A 1 205 ? 21.290 6.259 -26.425 1.00 43.00 205 ALA A CA 1
ATOM 1632 C C . ALA A 1 205 ? 20.964 7.376 -27.398 1.00 43.00 205 ALA A C 1
ATOM 1634 O O . ALA A 1 205 ? 20.193 7.212 -28.341 1.00 43.00 205 ALA A O 1
ATOM 1635 N N . MET A 1 206 ? 21.630 8.505 -27.167 1.00 38.56 206 MET A N 1
ATOM 1636 C CA . MET A 1 206 ? 21.473 9.720 -27.947 1.00 38.56 206 MET A CA 1
ATOM 1637 C C . MET A 1 206 ? 21.891 9.513 -29.409 1.00 38.56 206 MET A C 1
ATOM 1639 O O . MET A 1 206 ? 21.351 10.159 -30.296 1.00 38.56 206 MET A O 1
ATOM 1643 N N . SER A 1 207 ? 22.821 8.590 -29.672 1.00 43.78 207 SER A N 1
ATOM 1644 C CA . SER A 1 207 ? 23.331 8.298 -31.017 1.00 43.78 207 SER A CA 1
ATOM 1645 C C . SER A 1 207 ? 22.497 7.287 -31.813 1.00 43.78 207 SER A C 1
ATOM 1647 O O . SER A 1 207 ? 22.669 7.214 -33.024 1.00 43.78 207 SER A O 1
ATOM 1649 N N . ARG A 1 208 ? 21.593 6.523 -31.177 1.00 43.53 208 ARG A N 1
ATOM 1650 C CA . ARG A 1 208 ? 20.739 5.531 -31.866 1.00 43.53 208 ARG A CA 1
ATOM 1651 C C . ARG A 1 208 ? 19.319 6.016 -32.160 1.00 43.53 208 ARG A C 1
ATOM 1653 O O . ARG A 1 208 ? 18.716 5.523 -33.104 1.00 43.53 208 ARG A O 1
ATOM 1660 N N . CYS A 1 209 ? 18.799 6.974 -31.390 1.00 38.28 209 CYS A N 1
ATOM 1661 C CA . CYS A 1 209 ? 17.462 7.546 -31.613 1.00 38.28 209 CYS A CA 1
ATOM 1662 C C . CYS A 1 209 ? 17.469 8.818 -32.478 1.00 38.28 209 CYS A C 1
ATOM 1664 O O . CYS A 1 209 ? 16.404 9.329 -32.814 1.00 38.28 209 CYS A O 1
ATOM 1666 N N . VAL A 1 210 ? 18.649 9.341 -32.822 1.00 47.41 210 VAL A N 1
ATOM 1667 C CA . VAL A 1 210 ? 18.808 10.462 -33.753 1.00 47.41 210 VAL A CA 1
ATOM 1668 C C . VAL A 1 210 ? 19.307 9.887 -35.068 1.00 47.41 210 VAL A C 1
ATOM 1670 O O . VAL A 1 210 ? 20.434 9.404 -35.152 1.00 47.41 210 VAL A O 1
ATOM 1673 N N . ASP A 1 211 ? 18.454 9.921 -36.085 1.00 43.69 211 ASP A N 1
ATOM 1674 C CA . ASP A 1 211 ? 18.859 9.611 -37.449 1.00 43.69 211 ASP A CA 1
ATOM 1675 C C . ASP A 1 211 ? 19.949 10.633 -37.847 1.00 43.69 211 ASP A C 1
ATOM 1677 O O . ASP A 1 211 ? 19.699 11.840 -37.773 1.00 43.69 211 ASP A O 1
ATOM 1681 N N . PRO A 1 212 ? 21.179 10.222 -38.215 1.00 49.56 212 PRO A N 1
ATOM 1682 C CA . PRO A 1 212 ? 22.281 11.153 -38.486 1.00 49.56 212 PRO A CA 1
ATOM 1683 C C . PRO A 1 212 ? 22.003 12.110 -39.657 1.00 49.56 212 PRO A C 1
ATOM 1685 O O . PRO A 1 212 ? 22.713 13.102 -39.822 1.00 49.56 212 PRO A O 1
ATOM 1688 N N . ASN A 1 213 ? 20.961 11.843 -40.450 1.00 46.47 213 ASN A N 1
ATOM 1689 C CA . ASN A 1 213 ? 20.490 12.715 -41.524 1.00 46.47 213 ASN A CA 1
ATOM 1690 C C . ASN A 1 213 ? 19.273 13.576 -41.146 1.00 46.47 213 ASN A C 1
ATOM 1692 O O . ASN A 1 213 ? 18.894 14.453 -41.928 1.00 46.47 213 ASN A O 1
ATOM 1696 N N . ASP A 1 214 ? 18.672 13.381 -39.969 1.00 48.28 214 ASP A N 1
ATOM 1697 C CA . ASP A 1 214 ? 17.499 14.138 -39.542 1.00 48.28 214 ASP A CA 1
ATOM 1698 C C . ASP A 1 214 ? 17.912 15.424 -38.808 1.00 48.28 214 ASP A C 1
ATOM 1700 O O . ASP A 1 214 ? 17.958 15.531 -37.580 1.00 48.28 214 ASP A O 1
ATOM 1704 N N . LYS A 1 215 ? 18.218 16.455 -39.605 1.00 48.22 215 LYS A N 1
ATOM 1705 C CA . LYS A 1 215 ? 18.539 17.816 -39.130 1.00 48.22 215 LYS A CA 1
ATOM 1706 C C . LYS A 1 215 ? 17.373 18.475 -38.373 1.00 48.22 215 LYS A C 1
ATOM 1708 O O . LYS A 1 215 ? 17.557 19.515 -37.739 1.00 48.22 215 LYS A O 1
ATOM 1713 N N . THR A 1 216 ? 16.184 17.877 -38.413 1.00 49.44 216 THR A N 1
ATOM 1714 C CA . THR A 1 216 ? 14.940 18.422 -37.860 1.00 49.44 216 THR A CA 1
ATOM 1715 C C . THR A 1 216 ? 14.937 18.422 -36.331 1.00 49.44 216 THR A C 1
ATOM 1717 O O . THR A 1 216 ? 14.449 19.374 -35.724 1.00 49.44 216 THR A O 1
ATOM 1720 N N . PHE A 1 217 ? 15.556 17.426 -35.685 1.00 47.69 217 PHE A N 1
ATOM 1721 C CA . PHE A 1 217 ? 15.601 17.340 -34.219 1.00 47.69 217 PHE A CA 1
ATOM 1722 C C . PHE A 1 217 ? 16.552 18.375 -33.595 1.00 47.69 217 PHE A C 1
ATOM 1724 O O . PHE A 1 217 ? 16.201 19.040 -32.619 1.00 47.69 217 PHE A O 1
ATOM 1731 N N . SER A 1 218 ? 17.726 18.593 -34.201 1.00 49.75 218 SER A N 1
ATOM 1732 C CA . SER A 1 218 ? 18.665 19.634 -33.751 1.00 49.75 218 SER A CA 1
ATOM 1733 C C . SER A 1 218 ? 18.096 21.043 -33.963 1.00 49.75 218 SER A C 1
ATOM 1735 O O . SER A 1 218 ? 18.313 21.925 -33.130 1.00 49.75 218 SER A O 1
ATOM 1737 N N . LEU A 1 219 ? 17.325 21.248 -35.038 1.00 46.22 219 LEU A N 1
ATOM 1738 C CA . LEU A 1 219 ? 16.621 22.502 -35.303 1.00 46.22 219 LEU A CA 1
ATOM 1739 C C . LEU A 1 219 ? 15.458 22.722 -34.319 1.00 46.22 219 LEU A C 1
ATOM 1741 O O . LEU A 1 219 ? 15.282 23.837 -33.838 1.00 46.22 219 LEU A O 1
ATOM 1745 N N . ALA A 1 220 ? 14.715 21.669 -33.959 1.00 49.34 220 ALA A N 1
ATOM 1746 C CA . ALA A 1 220 ? 13.616 21.732 -32.993 1.00 49.34 220 ALA A CA 1
ATOM 1747 C C . ALA A 1 220 ? 14.102 22.017 -31.563 1.00 49.34 220 ALA A C 1
ATOM 1749 O O . ALA A 1 220 ? 13.477 22.798 -30.844 1.00 49.34 220 ALA A O 1
ATOM 1750 N N . ILE A 1 221 ? 15.246 21.452 -31.158 1.00 50.72 221 ILE A N 1
ATOM 1751 C CA . ILE A 1 221 ? 15.881 21.778 -29.872 1.00 50.72 221 ILE A CA 1
ATOM 1752 C C . ILE A 1 221 ? 16.408 23.217 -29.877 1.00 50.72 221 ILE A C 1
ATOM 1754 O O . ILE A 1 221 ? 16.210 23.932 -28.896 1.00 50.72 221 ILE A O 1
ATOM 1758 N N . TYR A 1 222 ? 17.021 23.680 -30.973 1.00 47.53 222 TYR A N 1
ATOM 1759 C CA . TYR A 1 222 ? 17.482 25.067 -31.092 1.00 47.53 222 TYR A CA 1
ATOM 1760 C C . TYR A 1 222 ? 16.311 26.065 -31.088 1.00 47.53 222 TYR A C 1
ATOM 1762 O O . TYR A 1 222 ? 16.357 27.057 -30.360 1.00 47.53 222 TYR A O 1
ATOM 1770 N N . GLN A 1 223 ? 15.225 25.782 -31.814 1.00 46.47 223 GLN A N 1
ATOM 1771 C CA . GLN A 1 223 ? 13.995 26.585 -31.818 1.00 46.47 223 GLN A CA 1
ATOM 1772 C C . GLN A 1 223 ? 13.284 26.562 -30.457 1.00 46.47 223 GLN A C 1
ATOM 1774 O O . GLN A 1 223 ? 12.822 27.600 -29.989 1.00 46.47 223 GLN A O 1
ATOM 1779 N N . GLY A 1 224 ? 13.248 25.413 -29.778 1.00 49.03 224 GLY A N 1
ATOM 1780 C CA . GLY A 1 224 ? 12.703 25.294 -28.424 1.00 49.03 224 GLY A CA 1
ATOM 1781 C C . GLY A 1 224 ? 13.530 26.056 -27.383 1.00 49.03 224 GLY A C 1
ATOM 1782 O O . GLY A 1 224 ? 12.974 26.761 -26.542 1.00 49.03 224 GLY A O 1
ATOM 1783 N N . ALA A 1 225 ? 14.861 25.980 -27.466 1.00 45.53 225 ALA A N 1
ATOM 1784 C CA . ALA A 1 225 ? 15.771 26.678 -26.560 1.00 45.53 225 ALA A CA 1
ATOM 1785 C C . ALA A 1 225 ? 15.769 28.200 -26.783 1.00 45.53 225 ALA A C 1
ATOM 1787 O O . ALA A 1 225 ? 15.751 28.961 -25.816 1.00 45.53 225 ALA A O 1
ATOM 1788 N N . THR A 1 226 ? 15.728 28.657 -28.037 1.00 49.66 226 THR A N 1
ATOM 1789 C CA . THR A 1 226 ? 15.625 30.091 -28.365 1.00 49.66 226 THR A CA 1
ATOM 1790 C C . THR A 1 226 ? 14.254 30.672 -28.014 1.00 49.66 226 THR A C 1
ATOM 1792 O O . THR A 1 226 ? 14.194 31.818 -27.565 1.00 49.66 226 THR A O 1
ATOM 1795 N N . ALA A 1 227 ? 13.172 29.887 -28.115 1.00 44.19 227 ALA A N 1
ATOM 1796 C CA . ALA A 1 227 ? 11.832 30.290 -27.681 1.00 44.19 227 ALA A CA 1
ATOM 1797 C C . ALA A 1 227 ? 11.683 30.381 -26.150 1.00 44.19 227 ALA A C 1
ATOM 1799 O O . ALA A 1 227 ? 10.940 31.232 -25.664 1.00 44.19 227 ALA A O 1
ATOM 1800 N N . LEU A 1 228 ? 12.384 29.530 -25.389 1.00 44.22 228 LEU A N 1
ATOM 1801 C CA . LEU A 1 228 ? 12.303 29.512 -23.922 1.00 44.22 228 LEU A CA 1
ATOM 1802 C C . LEU A 1 228 ? 13.270 30.483 -23.234 1.00 44.22 228 LEU A C 1
ATOM 1804 O O . LEU A 1 228 ? 12.925 31.030 -22.189 1.00 44.22 228 LEU A O 1
ATOM 1808 N N . PHE A 1 229 ? 14.464 30.703 -23.792 1.00 47.47 229 PHE A N 1
ATOM 1809 C CA . PHE A 1 229 ? 15.537 31.426 -23.093 1.00 47.47 229 PHE A CA 1
ATOM 1810 C C . PHE A 1 229 ? 16.030 32.694 -23.805 1.00 47.47 229 PHE A C 1
ATOM 1812 O O . PHE A 1 229 ? 16.836 33.428 -23.234 1.00 47.47 229 PHE A O 1
ATOM 1819 N N . GLY A 1 230 ? 15.522 32.993 -25.007 1.00 43.44 230 GLY A N 1
ATOM 1820 C CA . GLY A 1 230 ? 15.998 34.105 -25.834 1.00 43.44 230 GLY A CA 1
ATOM 1821 C C . GLY A 1 230 ? 17.401 33.852 -26.404 1.00 43.44 230 GLY A C 1
ATOM 1822 O O . GLY A 1 230 ? 18.209 33.128 -25.824 1.00 43.44 230 GLY A O 1
ATOM 1823 N N . SER A 1 231 ? 17.702 34.419 -27.579 1.00 44.50 231 SER A N 1
ATOM 1824 C CA . SER A 1 231 ? 18.953 34.099 -28.284 1.00 44.50 231 SER A CA 1
ATOM 1825 C C . SER A 1 231 ? 20.204 34.517 -27.497 1.00 44.50 231 SER A C 1
ATOM 1827 O O . SER A 1 231 ? 20.349 35.673 -27.088 1.00 44.50 231 SER A O 1
ATOM 1829 N N . SER A 1 232 ? 21.139 33.578 -27.323 1.00 48.53 232 SER A N 1
ATOM 1830 C CA . SER A 1 232 ? 22.458 33.823 -26.739 1.00 48.53 232 SER A CA 1
ATOM 1831 C C . SER A 1 232 ? 23.497 33.934 -27.851 1.00 48.53 232 SER A C 1
ATOM 1833 O O . SER A 1 232 ? 23.766 32.963 -28.556 1.00 48.53 232 SER A O 1
ATOM 1835 N N . LYS A 1 233 ? 24.169 35.092 -27.945 1.00 44.69 233 LYS A N 1
ATOM 1836 C CA . LYS A 1 233 ? 25.207 35.397 -28.958 1.00 44.69 233 LYS A CA 1
ATOM 1837 C C . LYS A 1 233 ? 26.339 34.362 -29.044 1.00 44.69 233 LYS A C 1
ATOM 1839 O O . LYS A 1 233 ? 27.068 34.322 -30.028 1.00 44.69 233 LYS A O 1
ATOM 1844 N N . LYS A 1 234 ? 26.515 33.550 -27.998 1.00 43.28 234 LYS A N 1
ATOM 1845 C CA . LYS A 1 234 ? 27.548 32.513 -27.913 1.00 43.28 234 LYS A CA 1
ATOM 1846 C C . LYS A 1 234 ? 27.140 31.204 -28.604 1.00 43.28 234 LYS A C 1
ATOM 1848 O O . LYS A 1 234 ? 28.023 30.468 -29.025 1.00 43.28 234 LYS A O 1
ATOM 1853 N N . LEU A 1 235 ? 25.836 30.933 -28.729 1.00 41.38 235 LEU A N 1
ATOM 1854 C CA . LEU A 1 235 ? 25.304 29.818 -29.524 1.00 41.38 235 LEU A CA 1
ATOM 1855 C C . LEU A 1 235 ? 25.316 30.161 -31.018 1.00 41.38 235 LEU A C 1
ATOM 1857 O O . LEU A 1 235 ? 25.723 29.336 -31.828 1.00 41.38 235 LEU A O 1
ATOM 1861 N N . ASP A 1 236 ? 24.953 31.399 -31.358 1.00 41.12 236 ASP A N 1
ATOM 1862 C CA . ASP A 1 236 ? 24.926 31.872 -32.748 1.00 41.12 236 ASP A CA 1
ATOM 1863 C C . ASP A 1 236 ? 26.332 31.874 -33.370 1.00 41.12 236 ASP A C 1
ATOM 1865 O O . ASP A 1 236 ? 26.508 31.467 -34.512 1.00 41.12 236 ASP A O 1
ATOM 1869 N N . SER A 1 237 ? 27.362 32.225 -32.589 1.00 41.12 237 SER A N 1
ATOM 1870 C CA . SER A 1 237 ? 28.768 32.131 -33.014 1.00 41.12 237 SER A CA 1
ATOM 1871 C C . SER A 1 237 ? 29.254 30.689 -33.204 1.00 41.12 237 SER A C 1
ATOM 1873 O O . SER A 1 237 ? 30.171 30.471 -33.986 1.00 41.12 237 SER A O 1
ATOM 1875 N N . PHE A 1 238 ? 28.676 29.712 -32.503 1.00 44.16 238 PHE A N 1
ATOM 1876 C CA . PHE A 1 238 ? 29.088 28.310 -32.608 1.00 44.16 238 PHE A CA 1
ATOM 1877 C C . PHE A 1 238 ? 28.497 27.626 -33.852 1.00 44.16 238 PHE A C 1
ATOM 1879 O O . PHE A 1 238 ? 29.104 26.707 -34.394 1.00 44.16 238 PHE A O 1
ATOM 1886 N N . TYR A 1 239 ? 27.327 28.081 -34.314 1.00 40.56 239 TYR A N 1
ATOM 1887 C CA . TYR A 1 239 ? 26.700 27.594 -35.547 1.00 40.56 239 TYR A CA 1
ATOM 1888 C C . TYR A 1 239 ? 27.155 28.372 -36.792 1.00 40.56 239 TYR A C 1
ATOM 1890 O O . TYR A 1 239 ? 27.315 27.766 -37.846 1.00 40.56 239 TYR A O 1
ATOM 1898 N N . ALA A 1 240 ? 27.444 29.674 -36.664 1.00 37.00 240 ALA A N 1
ATOM 1899 C CA . ALA A 1 240 ? 27.954 30.497 -37.766 1.00 37.00 240 ALA A CA 1
ATOM 1900 C C . ALA A 1 240 ? 29.352 30.073 -38.256 1.00 37.00 240 ALA A C 1
ATOM 1902 O O . ALA A 1 240 ? 29.661 30.250 -39.427 1.00 37.00 240 ALA A O 1
ATOM 1903 N N . ASP A 1 241 ? 30.178 29.472 -37.393 1.00 38.00 241 ASP A N 1
ATOM 1904 C CA . ASP A 1 241 ? 31.503 28.954 -37.774 1.00 38.00 241 ASP A CA 1
ATOM 1905 C C . ASP A 1 241 ? 31.442 27.651 -38.604 1.00 38.00 241 ASP A C 1
ATOM 1907 O O . ASP A 1 241 ? 32.490 27.131 -38.985 1.00 38.00 241 ASP A O 1
ATOM 1911 N N . ASN A 1 242 ? 30.248 27.103 -38.872 1.00 40.12 242 ASN A N 1
ATOM 1912 C CA . ASN A 1 242 ? 30.069 25.860 -39.631 1.00 40.12 242 ASN A CA 1
ATOM 1913 C C . ASN A 1 242 ? 29.304 26.038 -40.957 1.00 40.12 242 ASN A C 1
ATOM 1915 O O . ASN A 1 242 ? 29.003 25.033 -41.591 1.00 40.12 242 ASN A O 1
ATOM 1919 N N . GLU A 1 243 ? 28.988 27.256 -41.405 1.00 39.50 243 GLU A N 1
ATOM 1920 C CA . GLU A 1 243 ? 28.391 27.484 -42.732 1.00 39.50 243 GLU A CA 1
ATOM 1921 C C . GLU A 1 243 ? 29.409 28.116 -43.688 1.00 39.50 243 GLU A C 1
ATOM 1923 O O . GLU A 1 243 ? 29.782 29.280 -43.534 1.00 39.50 243 GLU A O 1
ATOM 1928 N N . ASP A 1 244 ? 29.825 27.370 -44.715 1.00 43.09 244 ASP A N 1
ATOM 1929 C CA . ASP A 1 244 ? 30.488 27.972 -45.871 1.00 43.09 244 ASP A CA 1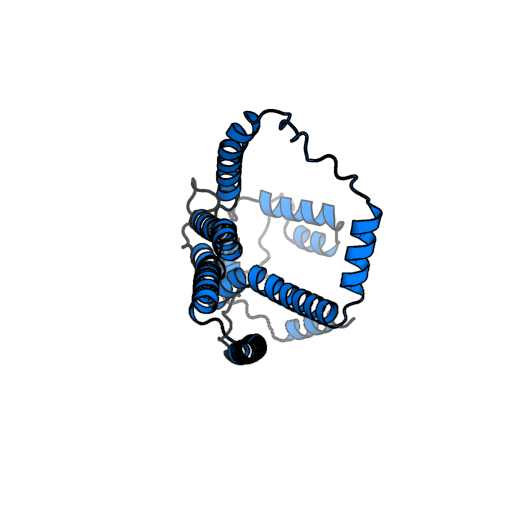
ATOM 1930 C C . ASP A 1 244 ? 29.437 28.609 -46.793 1.00 43.09 244 ASP A C 1
ATOM 1932 O O . ASP A 1 244 ? 28.299 28.140 -46.894 1.00 43.09 244 ASP A O 1
ATOM 1936 N N . GLY A 1 245 ? 29.834 29.674 -47.500 1.00 45.81 245 GLY A N 1
ATOM 1937 C CA . GLY A 1 245 ? 28.985 30.558 -48.317 1.00 45.81 245 GLY A CA 1
ATOM 1938 C C . GLY A 1 245 ? 28.260 29.943 -49.526 1.00 45.81 245 GLY A C 1
ATOM 1939 O O . GLY A 1 245 ? 27.865 30.688 -50.418 1.00 45.81 245 GLY A O 1
ATOM 1940 N N . ASP A 1 246 ? 28.074 28.623 -49.556 1.00 41.69 246 ASP A N 1
ATOM 1941 C CA . ASP A 1 246 ? 27.246 27.879 -50.518 1.00 41.69 246 ASP A CA 1
ATOM 1942 C C . ASP A 1 246 ? 26.216 26.954 -49.816 1.00 41.69 246 ASP A C 1
ATOM 1944 O O . ASP A 1 246 ? 25.644 26.050 -50.421 1.00 41.69 246 ASP A O 1
ATOM 1948 N N . GLY A 1 247 ? 25.971 27.154 -48.511 1.00 40.44 247 GLY A N 1
ATOM 1949 C CA . GLY A 1 247 ? 24.911 26.465 -47.757 1.00 40.44 247 GLY A CA 1
ATOM 1950 C C . GLY A 1 247 ? 25.209 25.008 -47.378 1.00 40.44 247 GLY A C 1
ATOM 1951 O O . GLY A 1 247 ? 24.300 24.279 -46.979 1.00 40.44 247 GLY A O 1
ATOM 1952 N N . ASN A 1 248 ? 26.469 24.575 -47.475 1.00 34.91 248 ASN A N 1
ATOM 1953 C CA . ASN A 1 248 ? 26.923 23.276 -46.979 1.00 34.91 248 ASN A CA 1
ATOM 1954 C C . ASN A 1 248 ? 27.745 23.438 -45.697 1.00 34.91 248 ASN A C 1
ATOM 1956 O O . ASN A 1 248 ? 28.591 24.323 -45.589 1.00 34.91 248 ASN A O 1
ATOM 1960 N N . ILE A 1 249 ? 27.484 22.553 -44.732 1.00 43.28 249 ILE A N 1
ATOM 1961 C CA . ILE A 1 249 ? 28.131 22.565 -43.420 1.00 43.28 249 ILE A CA 1
ATOM 1962 C C . ILE A 1 249 ? 29.498 21.885 -43.538 1.00 43.28 249 ILE A C 1
ATOM 1964 O O . ILE A 1 249 ? 29.555 20.704 -43.884 1.00 43.28 249 ILE A O 1
ATOM 1968 N N . VAL A 1 250 ? 30.585 22.608 -43.259 1.00 40.03 250 VAL A N 1
ATOM 1969 C CA . VAL A 1 250 ? 31.952 22.058 -43.270 1.00 40.03 250 VAL A CA 1
ATOM 1970 C C . VAL A 1 250 ? 32.365 21.665 -41.855 1.00 40.03 250 VAL A C 1
ATOM 1972 O O . VAL A 1 250 ? 32.292 22.463 -40.926 1.00 40.03 250 VAL A O 1
ATOM 1975 N N . GLU A 1 251 ? 32.796 20.412 -41.679 1.00 39.91 251 GLU A N 1
ATOM 1976 C CA . GLU A 1 251 ? 33.264 19.894 -40.390 1.00 39.91 251 GLU A CA 1
ATOM 1977 C C . GLU A 1 251 ? 34.507 20.649 -39.892 1.00 39.91 251 GLU A C 1
ATOM 1979 O O . GLU A 1 251 ? 35.549 20.692 -40.550 1.00 39.91 251 GLU A O 1
ATOM 1984 N N . ASN A 1 252 ? 34.421 21.205 -38.681 1.00 33.12 252 ASN A N 1
ATOM 1985 C CA . ASN A 1 252 ? 35.521 21.924 -38.049 1.00 33.12 252 ASN A CA 1
ATOM 1986 C C . ASN A 1 252 ? 36.647 20.956 -37.611 1.00 33.12 252 ASN A C 1
ATOM 1988 O O . ASN A 1 252 ? 36.443 20.121 -36.718 1.00 33.12 252 ASN A O 1
ATOM 1992 N N . PRO A 1 253 ? 37.881 21.083 -38.140 1.00 35.53 253 PRO A N 1
ATOM 1993 C CA . PRO A 1 253 ? 38.960 20.131 -37.875 1.00 35.53 253 PRO A CA 1
ATOM 1994 C C . PRO A 1 253 ? 39.462 20.135 -36.420 1.00 35.53 253 PRO A C 1
ATOM 1996 O O . PRO A 1 253 ? 40.192 19.218 -36.037 1.00 35.53 253 PRO A O 1
ATOM 1999 N N . LYS A 1 254 ? 39.062 21.104 -35.578 1.00 35.97 254 LYS A N 1
ATOM 2000 C CA . LYS A 1 254 ? 39.387 21.112 -34.136 1.00 35.97 254 LYS A CA 1
ATOM 2001 C C . LYS A 1 254 ? 38.635 20.064 -33.312 1.00 35.97 254 LYS A C 1
ATOM 2003 O O . LYS A 1 254 ? 39.064 19.786 -32.194 1.00 35.97 254 LYS A O 1
ATOM 2008 N N . TYR A 1 255 ? 37.564 19.480 -33.848 1.00 38.97 255 TYR A N 1
ATOM 2009 C CA . TYR A 1 255 ? 36.713 18.511 -33.149 1.00 38.97 255 TYR A CA 1
ATOM 2010 C C . TYR A 1 255 ? 36.584 17.185 -33.905 1.00 38.97 255 TYR A C 1
ATOM 2012 O O . TYR A 1 255 ? 35.574 16.497 -33.805 1.00 38.97 255 TYR A O 1
ATOM 2020 N N . THR A 1 256 ? 37.625 16.791 -34.639 1.00 32.62 256 THR A N 1
ATOM 2021 C CA . THR A 1 256 ? 37.689 15.441 -35.204 1.00 32.62 256 THR A CA 1
ATOM 2022 C C . THR A 1 256 ? 38.085 14.427 -34.118 1.00 32.62 256 THR A C 1
ATOM 2024 O O . THR A 1 256 ? 39.125 14.588 -33.467 1.00 32.62 256 THR A O 1
ATOM 2027 N N . PRO A 1 257 ? 37.294 13.363 -33.885 1.00 31.52 257 PRO A N 1
ATOM 2028 C CA . PRO A 1 257 ? 37.620 12.344 -32.898 1.00 31.52 257 PRO A CA 1
ATOM 2029 C C . PRO A 1 257 ? 38.750 11.456 -33.431 1.00 31.52 257 PRO A C 1
ATOM 2031 O O . PRO A 1 257 ? 38.522 10.511 -34.182 1.00 31.52 257 PRO A O 1
ATOM 2034 N N . LYS A 1 258 ? 39.996 11.711 -33.018 1.00 34.25 258 LYS A N 1
ATOM 2035 C CA . LYS A 1 258 ? 41.052 10.695 -33.126 1.00 34.25 258 LYS A CA 1
ATOM 2036 C C . LYS A 1 258 ? 40.920 9.732 -31.948 1.00 34.25 258 LYS A C 1
ATOM 2038 O O . LYS A 1 258 ? 41.359 10.030 -30.844 1.00 34.25 258 LYS A O 1
ATOM 2043 N N . ASN A 1 259 ? 40.312 8.580 -32.222 1.00 32.69 259 ASN A N 1
ATOM 2044 C CA . ASN A 1 259 ? 40.189 7.415 -31.343 1.00 32.69 259 ASN A CA 1
ATOM 2045 C C . ASN A 1 259 ? 39.471 7.664 -30.005 1.00 32.69 259 ASN A C 1
ATOM 2047 O O . ASN A 1 259 ? 40.094 7.711 -28.946 1.00 32.69 259 ASN A O 1
ATOM 2051 N N . GLY A 1 260 ? 38.135 7.730 -30.069 1.00 35.44 260 GLY A N 1
ATOM 2052 C CA . GLY A 1 260 ? 37.228 7.064 -29.117 1.00 35.44 260 GLY A CA 1
ATOM 2053 C C . GLY A 1 260 ? 37.371 7.339 -27.615 1.00 35.44 260 GLY A C 1
ATOM 2054 O O . GLY A 1 260 ? 36.829 6.584 -26.818 1.00 35.44 260 GLY A O 1
ATOM 2055 N N . SER A 1 261 ? 38.090 8.377 -27.195 1.00 27.23 261 SER A N 1
ATOM 2056 C CA . SER A 1 261 ? 38.247 8.719 -25.783 1.00 27.23 261 SER A CA 1
ATOM 2057 C C . SER A 1 261 ? 38.311 10.233 -25.619 1.00 27.23 261 SER A C 1
ATOM 2059 O O . SER A 1 261 ? 39.268 10.893 -26.022 1.00 27.23 261 SER A O 1
ATOM 2061 N N . ILE A 1 262 ? 37.265 10.805 -25.019 1.00 35.69 262 ILE A N 1
ATOM 2062 C CA . ILE A 1 262 ? 37.266 12.206 -24.604 1.00 35.69 262 ILE A CA 1
ATOM 2063 C C . ILE A 1 262 ? 38.131 12.289 -23.343 1.00 35.69 262 ILE A C 1
ATOM 2065 O O . ILE A 1 262 ? 37.657 12.107 -22.224 1.00 35.69 262 ILE A O 1
ATOM 2069 N N . LYS A 1 263 ? 39.431 12.544 -23.512 1.00 28.86 263 LYS A N 1
ATOM 2070 C CA . LYS A 1 263 ? 40.277 13.018 -22.411 1.00 28.86 263 LYS A CA 1
ATOM 2071 C C . LYS A 1 263 ? 40.004 14.505 -22.211 1.00 28.86 263 LYS A C 1
ATOM 2073 O O . LYS A 1 263 ? 40.569 15.350 -22.902 1.00 28.86 263 LYS A O 1
ATOM 2078 N N . LEU A 1 264 ? 39.144 14.824 -21.250 1.00 35.06 264 LEU A N 1
ATOM 2079 C CA . LEU A 1 264 ? 39.082 16.171 -20.693 1.00 35.06 264 LEU A CA 1
ATOM 2080 C C . LEU A 1 264 ? 40.420 16.452 -19.997 1.00 35.06 264 LEU A C 1
ATOM 2082 O O . LEU A 1 264 ? 40.777 15.800 -19.019 1.00 35.06 264 LEU A O 1
ATOM 2086 N N . SER A 1 265 ? 41.191 17.390 -20.550 1.00 34.88 265 SER A N 1
ATOM 2087 C CA . SER A 1 265 ? 42.420 17.883 -19.926 1.00 34.88 265 SER A CA 1
ATOM 2088 C C . SER A 1 265 ? 42.080 18.584 -18.605 1.00 34.88 265 SER A C 1
ATOM 2090 O O . SER A 1 265 ? 41.155 19.401 -18.563 1.00 34.88 265 SER A O 1
ATOM 2092 N N . GLY A 1 266 ? 42.820 18.254 -17.538 1.00 34.19 266 GLY A N 1
ATOM 2093 C CA . GLY A 1 266 ? 42.530 18.618 -16.142 1.00 34.19 266 GLY A CA 1
ATOM 2094 C C . GLY A 1 266 ? 42.307 20.112 -15.875 1.00 34.19 266 GLY A C 1
ATOM 2095 O O . GLY A 1 266 ? 41.547 20.457 -14.975 1.00 34.19 266 GLY A O 1
ATOM 2096 N N . ASP A 1 267 ? 42.844 20.992 -16.722 1.00 34.78 267 ASP A N 1
ATOM 2097 C CA . ASP A 1 267 ? 42.706 22.450 -16.592 1.00 34.78 267 ASP A CA 1
ATOM 2098 C C . ASP A 1 267 ? 41.274 22.982 -16.814 1.00 34.78 267 ASP A C 1
ATOM 2100 O O . ASP A 1 267 ? 40.958 24.103 -16.407 1.00 34.78 267 ASP A O 1
ATOM 2104 N N . HIS A 1 268 ? 40.379 22.214 -17.453 1.00 38.25 268 HIS A N 1
ATOM 2105 C CA . HIS A 1 268 ? 38.996 22.658 -17.707 1.00 38.25 268 HIS A CA 1
ATOM 2106 C C . HIS A 1 268 ? 38.005 22.278 -16.598 1.00 38.25 268 HIS A C 1
ATOM 2108 O O . HIS A 1 268 ? 36.983 22.950 -16.446 1.00 38.25 268 HIS A O 1
ATOM 2114 N N . ILE A 1 269 ? 38.314 21.265 -15.780 1.00 40.25 269 ILE A N 1
ATOM 2115 C CA . ILE A 1 269 ? 37.466 20.866 -14.643 1.00 40.25 269 ILE A CA 1
ATOM 2116 C C . ILE A 1 269 ? 37.578 21.902 -13.511 1.00 40.25 269 ILE A C 1
ATOM 2118 O O . ILE A 1 269 ? 36.578 22.251 -12.880 1.00 40.25 269 ILE A O 1
ATOM 2122 N N . GLU A 1 270 ? 38.758 22.498 -13.323 1.00 37.09 270 GLU A N 1
ATOM 2123 C CA . GLU A 1 270 ? 38.987 23.508 -12.282 1.00 37.09 270 GLU A CA 1
ATOM 2124 C C . GLU A 1 270 ? 38.248 24.836 -12.555 1.00 37.09 270 GLU A C 1
ATOM 2126 O O . GLU A 1 270 ? 37.847 25.541 -11.626 1.00 37.09 270 GLU A O 1
ATOM 2131 N N . LYS A 1 271 ? 37.977 25.160 -13.829 1.00 38.12 271 LYS A N 1
ATOM 2132 C CA . LYS A 1 271 ? 37.180 26.344 -14.205 1.00 38.12 271 LYS A CA 1
ATOM 2133 C C . LYS A 1 271 ? 35.674 26.154 -14.016 1.00 38.12 271 LYS A C 1
ATOM 2135 O O . LYS A 1 271 ? 34.987 27.137 -13.753 1.00 38.12 271 LYS A O 1
ATOM 2140 N N . LEU A 1 272 ? 35.167 24.923 -14.099 1.00 36.22 272 LEU A N 1
ATOM 2141 C CA . LEU A 1 272 ? 33.750 24.627 -13.855 1.00 36.22 272 LEU A CA 1
ATOM 2142 C C . LEU A 1 272 ? 33.418 24.595 -12.355 1.00 36.22 272 LEU A C 1
ATOM 2144 O O . LEU A 1 272 ? 32.349 25.054 -11.961 1.00 36.22 272 LEU A O 1
ATOM 2148 N N . ALA A 1 273 ? 34.357 24.166 -11.505 1.00 37.00 273 ALA A N 1
ATOM 2149 C CA . ALA A 1 273 ? 34.175 24.182 -10.051 1.00 37.00 273 ALA A CA 1
ATOM 2150 C C . ALA A 1 273 ? 34.047 25.606 -9.465 1.00 37.00 273 ALA A C 1
ATOM 2152 O O . ALA A 1 273 ? 33.347 25.799 -8.474 1.00 37.00 273 ALA A O 1
ATOM 2153 N N . LYS A 1 274 ? 34.659 26.620 -10.097 1.00 36.84 274 LYS A N 1
ATOM 2154 C CA . LYS A 1 274 ? 34.569 28.027 -9.654 1.00 36.84 274 LYS A CA 1
ATOM 2155 C C . LYS A 1 274 ? 33.278 28.750 -10.058 1.00 36.84 274 LYS A C 1
ATOM 2157 O O . LYS A 1 274 ? 33.047 29.847 -9.566 1.00 36.84 274 LYS A O 1
ATOM 2162 N N . PHE A 1 275 ? 32.436 28.166 -10.914 1.00 39.25 275 PHE A N 1
ATOM 2163 C CA . PHE A 1 275 ? 31.175 28.793 -11.340 1.00 39.25 275 PHE A CA 1
ATOM 2164 C C . PHE A 1 275 ? 29.972 28.404 -10.464 1.00 39.25 275 PHE A C 1
ATOM 2166 O O . PHE A 1 275 ? 28.911 28.997 -10.600 1.00 39.25 275 PHE A O 1
ATOM 2173 N N . ASN A 1 276 ? 30.125 27.431 -9.555 1.00 33.84 276 ASN A N 1
ATOM 2174 C CA . ASN A 1 276 ? 29.040 26.959 -8.683 1.00 33.84 276 ASN A CA 1
ATOM 2175 C C . ASN A 1 276 ? 29.115 27.522 -7.246 1.00 33.84 276 ASN A C 1
ATOM 2177 O O . ASN A 1 276 ? 28.482 26.995 -6.336 1.00 33.84 276 ASN A O 1
ATOM 2181 N N . SER A 1 277 ? 29.918 28.570 -7.021 1.00 38.34 277 SER A N 1
ATOM 2182 C CA . SER A 1 277 ? 30.038 29.250 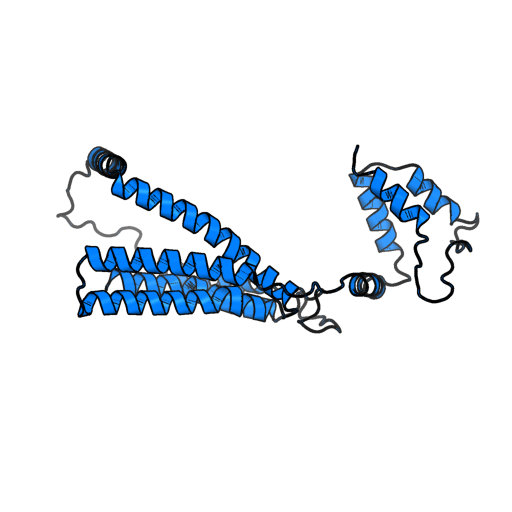-5.722 1.00 38.34 277 SER A CA 1
ATOM 2183 C C . SER A 1 277 ? 29.929 30.778 -5.828 1.00 38.34 277 SER A C 1
ATOM 2185 O O . SER A 1 277 ? 30.628 31.504 -5.117 1.00 38.34 277 SER A O 1
ATOM 2187 N N . SER A 1 278 ? 29.095 31.298 -6.729 1.00 34.94 278 SER A N 1
ATOM 2188 C CA . SER A 1 278 ? 28.718 32.720 -6.771 1.00 34.94 278 SER A CA 1
ATOM 2189 C C . SER A 1 278 ? 27.258 32.878 -7.154 1.00 34.94 278 SER A C 1
ATOM 2191 O O . SER A 1 278 ? 26.836 32.173 -8.094 1.00 34.94 278 SER A O 1
#

Sequence (278 aa):
MYMTISAFFRGLGPVLGFILSSACLAFYEDPGCPPEYDSEDPRWIGAWWIGFIVLAGFQLVFTAPLLLFPKQIRKSPDATTTFHESGIFAAMFRLFRNPIYMFHLFSQIFKWFGILGYFNYLPKYVQEQFRVSASSAALYGGSLPIALSLLAALFGGVTIRYWKPDTRLLTLLMFLLEIATVVLILALGLFKCEAPDYTVGANEAMSRCVDPNDKTFSLAIYQGATALFGSSKKLDSFYADNEDGDGNIVENPKYTPKNGSIKLSGDHIEKLAKFNSS

Organism: NCBI:txid418985

Foldseek 3Di:
DVVLVVVLVVLVVQLVLLLLQLVQLCAACDNPDDDPDDLLDPPGGGVNVVSVVVVVVVVVVVVVVVVVDDPDDPDDPPPPDPPPVVVVVVVVVVCVPPVVNVVVVVVVVVVVVVVVVQLVCQLVCCCQQVSDGSSVSSCVSTNPVSNVVSVVSVVVVVCCVPVVDDPVVVVVVVVVVVVVVVVVVVVVVVDDDDHDDDVPPVVVVVVPVDDPPCVPVVVVVVVVCCVVPNDDPVVVVVQVVQDDPVGHGDDDPVPDDPDDDPPDDPVVVVVVVVVVPD

Radius of gyration: 30.07 Å; chains: 1; bounding box: 83×52×79 Å